Protein AF-A0A353B2I2-F1 (afdb_monomer_lite)

Structure (mmCIF, N/CA/C/O backbone):
data_AF-A0A353B2I2-F1
#
_entry.id   AF-A0A353B2I2-F1
#
loop_
_atom_site.group_PDB
_atom_site.id
_atom_site.type_symbol
_atom_site.label_atom_id
_atom_site.label_alt_id
_atom_site.label_comp_id
_atom_site.label_asym_id
_atom_site.label_entity_id
_atom_site.label_seq_id
_atom_site.pdbx_PDB_ins_code
_atom_site.Cartn_x
_atom_site.Cartn_y
_atom_site.Cartn_z
_atom_site.occupancy
_atom_site.B_iso_or_equiv
_atom_site.auth_seq_id
_atom_site.auth_comp_id
_atom_site.auth_asym_id
_atom_site.auth_atom_id
_atom_site.pdbx_PDB_model_num
ATOM 1 N N . MET A 1 1 ? -7.049 -12.517 -3.743 1.00 90.62 1 MET A N 1
ATOM 2 C CA . MET A 1 1 ? -5.910 -12.313 -2.827 1.00 90.62 1 MET A CA 1
ATOM 3 C C . MET A 1 1 ? -6.214 -11.081 -1.988 1.00 90.62 1 MET A C 1
ATOM 5 O O . MET A 1 1 ? -6.992 -10.245 -2.441 1.00 90.62 1 MET A O 1
ATOM 9 N N . ARG A 1 2 ? -5.682 -10.995 -0.768 1.00 95.81 2 ARG A N 1
ATOM 10 C CA . ARG A 1 2 ? -5.802 -9.786 0.055 1.00 95.81 2 ARG A CA 1
ATOM 11 C C . ARG A 1 2 ? -4.708 -8.807 -0.349 1.00 95.81 2 ARG A C 1
ATOM 13 O O . ARG A 1 2 ? -3.547 -9.192 -0.430 1.00 95.81 2 ARG A O 1
ATOM 20 N N . LEU A 1 3 ? -5.102 -7.578 -0.632 1.00 98.12 3 LEU A N 1
ATOM 21 C CA . LEU A 1 3 ? -4.202 -6.461 -0.868 1.00 98.12 3 LEU A CA 1
ATOM 22 C C . LEU A 1 3 ? -4.456 -5.399 0.190 1.00 98.12 3 LEU A C 1
ATOM 24 O O . LEU A 1 3 ? -5.558 -5.313 0.726 1.00 98.12 3 LEU A O 1
ATOM 28 N N . TYR A 1 4 ? -3.454 -4.584 0.475 1.00 98.31 4 TYR A N 1
ATOM 29 C CA . TYR A 1 4 ? -3.525 -3.586 1.527 1.00 98.31 4 TYR A CA 1
ATOM 30 C C . TYR A 1 4 ? -3.167 -2.202 1.002 1.00 98.31 4 TYR A C 1
ATOM 32 O O . TYR A 1 4 ? -2.293 -2.047 0.149 1.00 98.31 4 TYR A O 1
ATOM 40 N N . HIS A 1 5 ? -3.841 -1.193 1.544 1.00 97.56 5 HIS A N 1
ATOM 41 C CA . HIS A 1 5 ? -3.538 0.213 1.319 1.00 97.56 5 HIS A CA 1
ATOM 42 C C . HIS A 1 5 ? -3.266 0.890 2.660 1.00 97.56 5 HIS A C 1
ATOM 44 O O . HIS A 1 5 ? -4.102 0.837 3.564 1.00 97.56 5 HIS A O 1
ATOM 50 N N . GLY A 1 6 ? -2.091 1.501 2.786 1.00 95.38 6 GLY A N 1
ATOM 51 C CA . GLY A 1 6 ? -1.703 2.297 3.942 1.00 95.38 6 GLY A CA 1
ATOM 52 C C . GLY A 1 6 ? -1.956 3.771 3.698 1.00 95.38 6 GLY A C 1
ATOM 53 O O . GLY A 1 6 ? -1.517 4.297 2.679 1.00 95.38 6 GLY A O 1
ATOM 54 N N . THR A 1 7 ? -2.651 4.442 4.612 1.00 94.94 7 THR A N 1
ATOM 55 C CA . THR A 1 7 ? -2.910 5.882 4.503 1.00 94.94 7 THR A CA 1
ATOM 56 C C . THR A 1 7 ? -3.165 6.514 5.876 1.00 94.94 7 THR A C 1
ATOM 58 O O . THR A 1 7 ? -3.073 5.847 6.905 1.00 94.94 7 THR A O 1
ATOM 61 N N . SER A 1 8 ? -3.493 7.804 5.913 1.00 94.00 8 SER A N 1
ATOM 62 C CA . SER A 1 8 ? -3.949 8.487 7.127 1.00 94.00 8 SER A CA 1
ATOM 63 C C . SER A 1 8 ? -5.441 8.243 7.384 1.00 94.00 8 SER A C 1
ATOM 65 O O . SER A 1 8 ? -6.260 8.289 6.461 1.00 94.00 8 SER A O 1
ATOM 67 N N . SER A 1 9 ? -5.821 8.059 8.654 1.00 95.25 9 SER A N 1
ATOM 68 C CA . SER A 1 9 ? -7.216 7.872 9.082 1.00 95.25 9 SER A CA 1
ATOM 69 C C . SER A 1 9 ? -8.126 9.035 8.665 1.00 95.25 9 SER A C 1
ATOM 71 O O . SER A 1 9 ? -9.322 8.829 8.457 1.00 95.25 9 SER A O 1
ATOM 73 N N . LYS A 1 10 ? -7.569 10.235 8.436 1.00 93.69 10 LYS A N 1
ATOM 74 C CA . LYS A 1 10 ? -8.313 11.408 7.948 1.00 93.69 10 LYS A CA 1
ATOM 75 C C . LYS A 1 10 ? -9.034 11.149 6.618 1.00 93.69 10 LYS A C 1
ATOM 77 O O . LYS A 1 10 ? -10.070 11.754 6.357 1.00 93.69 10 LYS A O 1
ATOM 82 N N . HIS A 1 11 ? -8.509 10.243 5.788 1.00 94.88 11 HIS A N 1
ATOM 83 C CA . HIS A 1 11 ? -9.101 9.883 4.498 1.00 94.88 11 HIS A CA 1
ATOM 84 C C . HIS A 1 11 ? -10.171 8.791 4.612 1.00 94.88 11 HIS A C 1
ATOM 86 O O . HIS A 1 11 ? -10.947 8.594 3.677 1.00 94.88 11 HIS A O 1
ATOM 92 N N . LEU A 1 12 ? -10.257 8.099 5.753 1.00 96.38 12 LEU A N 1
ATOM 93 C CA . LEU A 1 12 ? -11.131 6.944 5.939 1.00 96.38 12 LEU A CA 1
ATOM 94 C C . LEU A 1 12 ? -12.616 7.243 5.651 1.00 96.38 12 LEU A C 1
ATOM 96 O O . LEU A 1 12 ? -13.231 6.441 4.949 1.00 96.38 12 LEU A O 1
ATOM 100 N N . PRO A 1 13 ? -13.212 8.378 6.083 1.00 97.12 13 PRO A N 1
ATOM 101 C CA . PRO A 1 13 ? -14.609 8.671 5.759 1.00 97.12 13 PRO A CA 1
ATOM 102 C C . PRO A 1 13 ? -14.883 8.780 4.253 1.00 97.12 13 PRO A C 1
ATOM 104 O O . PRO A 1 13 ? -15.923 8.322 3.787 1.00 97.12 13 PRO A O 1
ATOM 107 N N . ALA A 1 14 ? -13.959 9.372 3.489 1.00 96.75 14 ALA A N 1
ATOM 108 C CA . ALA A 1 14 ? -14.077 9.460 2.034 1.00 96.75 14 ALA A CA 1
ATOM 109 C C . ALA A 1 14 ? -13.868 8.087 1.386 1.00 96.75 14 ALA A C 1
ATOM 111 O O . ALA A 1 14 ? -14.662 7.687 0.543 1.00 96.75 14 ALA A O 1
ATOM 112 N N . ILE A 1 15 ? -12.875 7.328 1.854 1.00 97.94 15 ILE A N 1
ATOM 113 C CA . ILE A 1 15 ? -12.569 5.987 1.346 1.00 97.94 15 ILE A CA 1
ATOM 114 C C . ILE A 1 15 ? -13.747 5.025 1.517 1.00 97.94 15 ILE A C 1
ATOM 116 O O . ILE A 1 15 ? -14.070 4.275 0.602 1.00 97.94 15 ILE A O 1
ATOM 120 N N . LEU A 1 16 ? -14.422 5.053 2.666 1.00 98.12 16 LEU A N 1
ATOM 121 C CA . LEU A 1 16 ? -15.577 4.184 2.908 1.00 98.12 16 LEU A CA 1
ATOM 122 C C . LEU A 1 16 ? -16.800 4.567 2.063 1.00 98.12 16 LEU A C 1
ATOM 124 O O . LEU A 1 16 ? -17.643 3.714 1.796 1.00 98.12 16 LEU A O 1
ATOM 128 N N . ARG A 1 17 ? -16.912 5.838 1.663 1.00 98.12 17 ARG A N 1
ATOM 129 C CA . ARG A 1 17 ? -18.031 6.343 0.860 1.00 98.12 17 ARG A CA 1
ATOM 130 C C . ARG A 1 17 ? -17.797 6.146 -0.638 1.00 98.12 17 ARG A C 1
ATOM 132 O O . ARG A 1 17 ? -18.682 5.650 -1.327 1.00 98.12 17 ARG A O 1
ATOM 139 N N . ASP A 1 18 ? -16.621 6.537 -1.115 1.00 98.00 18 ASP A N 1
ATOM 140 C CA . ASP A 1 18 ? -16.318 6.694 -2.541 1.00 98.00 18 ASP A CA 1
ATOM 141 C C . ASP A 1 18 ? -15.320 5.644 -3.054 1.00 98.00 18 ASP A C 1
ATOM 143 O O . ASP A 1 18 ? -15.159 5.479 -4.262 1.00 98.00 18 ASP A O 1
ATOM 147 N N . GLY A 1 19 ? -14.669 4.910 -2.149 1.00 98.25 19 GLY A N 1
ATOM 148 C CA . GLY A 1 19 ? -13.573 4.006 -2.468 1.00 98.25 19 GLY A CA 1
ATOM 149 C C . GLY A 1 19 ? -12.214 4.705 -2.406 1.00 98.25 19 GLY A C 1
ATOM 150 O O . GLY A 1 19 ? -12.097 5.868 -2.016 1.00 98.25 19 GLY A O 1
ATOM 151 N N . ILE A 1 20 ? -11.155 3.993 -2.785 1.00 97.81 20 ILE A N 1
ATOM 152 C CA . ILE A 1 20 ? -9.814 4.571 -2.905 1.00 97.81 20 ILE A CA 1
ATOM 153 C C . ILE A 1 20 ? -9.662 5.096 -4.330 1.00 97.81 20 ILE A C 1
ATOM 155 O O . ILE A 1 20 ? -9.638 4.325 -5.293 1.00 97.81 20 ILE A O 1
ATOM 159 N N . LEU A 1 21 ? -9.574 6.416 -4.454 1.00 96.88 21 LEU A N 1
ATOM 160 C CA . LEU A 1 21 ? -9.461 7.114 -5.729 1.00 96.88 21 LEU A CA 1
ATOM 161 C C . LEU A 1 21 ? -8.012 7.555 -5.985 1.00 96.88 21 LEU A C 1
ATOM 163 O O . LEU A 1 21 ? -7.283 7.854 -5.036 1.00 96.88 21 LEU A O 1
ATOM 167 N N . PRO A 1 22 ? -7.580 7.621 -7.256 1.00 94.88 22 PRO A N 1
ATOM 168 C CA . PRO A 1 22 ? -6.258 8.120 -7.600 1.00 94.88 22 PRO A CA 1
ATOM 169 C C . PRO A 1 22 ? -6.166 9.629 -7.331 1.00 94.88 22 PRO A C 1
ATOM 171 O O . PRO A 1 22 ? -7.166 10.348 -7.391 1.00 94.88 22 PRO A O 1
ATOM 174 N N . ARG A 1 23 ? -4.951 10.132 -7.097 1.00 91.12 23 ARG A N 1
ATOM 175 C CA . ARG A 1 23 ? -4.704 11.543 -6.735 1.00 91.12 23 ARG A CA 1
ATOM 176 C C . ARG A 1 23 ? -5.276 12.540 -7.741 1.00 91.12 23 ARG A C 1
ATOM 178 O O . ARG A 1 23 ? -5.821 13.567 -7.355 1.00 91.12 23 ARG A O 1
ATOM 185 N N . VAL A 1 24 ? -5.219 12.217 -9.033 1.00 92.81 24 VAL A N 1
ATOM 186 C CA . VAL A 1 24 ? -5.787 13.065 -10.095 1.00 92.81 24 VAL A CA 1
ATOM 187 C C . VAL A 1 24 ? -7.301 13.269 -9.950 1.00 92.81 24 VAL A C 1
ATOM 189 O O . VAL A 1 24 ? -7.822 14.285 -10.397 1.00 92.81 24 VAL A O 1
ATOM 192 N N . ALA A 1 25 ? -8.009 12.326 -9.320 1.00 92.56 25 ALA A N 1
ATOM 193 C CA . ALA A 1 25 ? -9.448 12.412 -9.085 1.00 92.56 25 ALA A CA 1
ATOM 194 C C . ALA A 1 25 ? -9.794 13.139 -7.776 1.00 92.56 25 ALA A C 1
ATOM 196 O O . ALA A 1 25 ? -10.874 13.715 -7.674 1.00 92.56 25 ALA A O 1
ATOM 197 N N . THR A 1 26 ? -8.899 13.123 -6.784 1.00 89.00 26 THR A N 1
ATOM 198 C CA . THR A 1 26 ? -9.116 13.781 -5.485 1.00 89.00 26 THR A CA 1
ATOM 199 C C . THR A 1 26 ? -8.574 15.209 -5.435 1.00 89.00 26 THR A C 1
ATOM 201 O O . THR A 1 26 ? -9.036 16.002 -4.621 1.00 89.00 26 THR A O 1
ATOM 204 N N . GLY A 1 27 ? -7.613 15.548 -6.300 1.00 87.25 27 GLY A N 1
ATOM 205 C CA . GLY A 1 27 ? -6.896 16.825 -6.265 1.00 87.25 27 GLY A CA 1
ATOM 206 C C . GLY A 1 27 ? -5.801 16.893 -5.195 1.00 87.25 27 GLY A C 1
ATOM 207 O O . GLY A 1 27 ? -5.244 17.963 -4.974 1.00 87.25 27 GLY A O 1
ATOM 208 N N . GLU A 1 28 ? -5.490 15.771 -4.539 1.00 85.44 28 GLU A N 1
ATOM 209 C CA . GLU A 1 28 ? -4.454 15.691 -3.505 1.00 85.44 28 GLU A CA 1
ATOM 210 C C . GLU A 1 28 ? -3.044 15.673 -4.114 1.00 85.44 28 GLU A C 1
ATOM 212 O O . GLU A 1 28 ? -2.775 15.025 -5.135 1.00 85.44 28 GLU A O 1
ATOM 217 N N . GLU A 1 29 ? -2.108 16.346 -3.448 1.00 84.19 29 GLU A N 1
ATOM 218 C CA . GLU A 1 29 ? -0.694 16.288 -3.811 1.00 84.19 29 GLU A CA 1
ATOM 219 C C . GLU A 1 29 ? -0.055 14.960 -3.372 1.00 84.19 29 GLU A C 1
ATOM 221 O O . GLU A 1 29 ? -0.592 14.198 -2.570 1.00 84.19 29 GLU A O 1
ATOM 226 N N . GLY A 1 30 ? 1.081 14.618 -3.980 1.00 80.94 30 GLY A N 1
ATOM 227 C CA . GLY A 1 30 ? 1.837 13.427 -3.598 1.00 80.94 30 GLY A CA 1
ATOM 228 C C . GLY A 1 30 ? 2.744 13.738 -2.415 1.00 80.94 30 GLY A C 1
ATOM 229 O O . GLY A 1 30 ? 3.384 14.783 -2.401 1.00 80.94 30 GLY A O 1
ATOM 230 N N . ASN A 1 31 ? 2.864 12.807 -1.469 1.00 80.12 31 ASN A N 1
ATOM 231 C CA . ASN A 1 31 ? 3.757 12.977 -0.313 1.00 80.12 31 ASN A CA 1
ATOM 232 C C . ASN A 1 31 ? 5.238 12.752 -0.670 1.00 80.12 31 ASN A C 1
ATOM 234 O O . ASN A 1 31 ? 6.136 13.083 0.098 1.00 80.12 31 ASN A O 1
ATOM 238 N N . TRP A 1 32 ? 5.494 12.207 -1.859 1.00 78.81 32 TRP A N 1
ATOM 239 C CA . TRP A 1 32 ? 6.824 11.933 -2.385 1.00 78.81 32 TRP A CA 1
ATOM 240 C C . TRP A 1 32 ? 7.388 13.148 -3.124 1.00 78.81 32 TRP A C 1
ATOM 242 O O . TRP A 1 32 ? 6.672 13.842 -3.848 1.00 78.81 32 TRP A O 1
ATOM 252 N N . GLN A 1 33 ? 8.688 13.392 -2.972 1.00 72.94 33 GLN A N 1
ATOM 253 C CA . GLN A 1 33 ? 9.396 14.489 -3.633 1.00 72.94 33 GLN A CA 1
ATOM 254 C C . GLN A 1 33 ? 10.202 13.975 -4.838 1.00 72.94 33 GLN A C 1
ATOM 256 O O . GLN A 1 33 ? 10.707 12.852 -4.836 1.00 72.94 33 GLN A O 1
ATOM 261 N N . GLY A 1 34 ? 10.365 14.816 -5.862 1.00 71.31 34 GLY A N 1
ATOM 262 C CA . GLY A 1 34 ? 11.207 14.523 -7.029 1.00 71.31 34 GLY A CA 1
ATOM 263 C C . GLY A 1 34 ? 10.652 13.442 -7.968 1.00 71.31 34 GLY A C 1
ATOM 264 O O . GLY A 1 34 ? 9.441 13.283 -8.107 1.00 71.31 34 GLY A O 1
ATOM 265 N N . GLY A 1 35 ? 11.548 12.710 -8.641 1.00 65.12 35 GLY A N 1
ATOM 266 C CA . GLY A 1 35 ? 11.206 11.688 -9.647 1.00 65.12 35 GLY A CA 1
ATOM 267 C C . GLY A 1 35 ? 10.548 10.414 -9.100 1.00 65.12 35 GLY A C 1
ATOM 268 O O . GLY A 1 35 ? 10.140 9.563 -9.880 1.00 65.12 35 GLY A O 1
ATOM 269 N N . TRP A 1 36 ? 10.411 10.298 -7.778 1.00 71.94 36 TRP A N 1
ATOM 270 C CA . TRP A 1 36 ? 9.843 9.137 -7.083 1.00 71.94 36 TRP A CA 1
ATOM 271 C C . TRP A 1 36 ? 8.336 9.257 -6.830 1.00 71.94 36 TRP A C 1
ATOM 273 O O . TRP A 1 36 ? 7.754 8.478 -6.078 1.00 71.94 36 TRP A O 1
ATOM 283 N N . GLN A 1 37 ? 7.681 10.260 -7.419 1.00 78.19 37 GLN A N 1
ATOM 284 C CA . GLN A 1 37 ? 6.239 10.403 -7.295 1.00 78.19 37 GLN A CA 1
ATOM 285 C C . GLN A 1 37 ? 5.511 9.279 -8.029 1.00 78.19 37 GLN A C 1
AT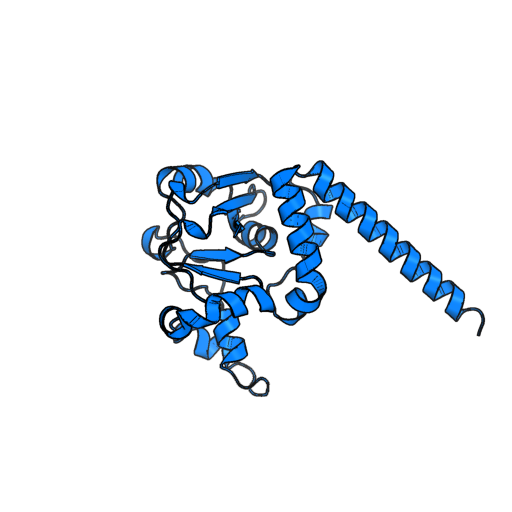OM 287 O O . GLN A 1 37 ? 5.523 9.208 -9.256 1.00 78.19 37 GLN A O 1
ATOM 292 N N . SER A 1 38 ? 4.781 8.472 -7.260 1.00 79.12 38 SER A N 1
ATOM 293 C CA . SER A 1 38 ? 3.832 7.488 -7.774 1.00 79.12 38 SER A CA 1
ATOM 294 C C . SER A 1 38 ? 2.876 8.125 -8.785 1.00 79.12 38 SER A C 1
ATOM 296 O O . SER A 1 38 ? 2.392 9.242 -8.566 1.00 79.12 38 SER A O 1
ATOM 298 N N . LYS A 1 39 ? 2.545 7.426 -9.874 1.00 89.12 39 LYS A N 1
ATOM 299 C CA . LYS A 1 39 ? 1.672 7.970 -10.929 1.00 89.12 39 LYS A CA 1
ATOM 300 C C . LYS A 1 39 ? 0.337 8.507 -10.387 1.00 89.12 39 LYS A C 1
ATOM 302 O O . LYS A 1 39 ? -0.381 7.785 -9.698 1.00 89.12 39 LYS A O 1
ATOM 307 N N . PRO A 1 40 ? -0.057 9.751 -10.731 1.00 90.31 40 PRO A N 1
ATOM 308 C CA . PRO A 1 40 ? -1.221 10.405 -10.129 1.00 90.31 40 PRO A CA 1
ATOM 309 C C . PRO A 1 40 ? -2.561 9.771 -10.524 1.00 90.31 40 PRO A C 1
ATOM 311 O O . PRO A 1 40 ? -3.552 9.996 -9.838 1.00 90.31 40 PRO A O 1
ATOM 314 N N . GLY A 1 41 ? -2.602 9.001 -11.616 1.00 93.50 41 GLY A N 1
ATOM 315 C CA . GLY A 1 41 ? -3.790 8.292 -12.104 1.00 93.50 41 GLY A CA 1
ATOM 316 C C . GLY A 1 41 ? -3.960 6.869 -11.567 1.00 93.50 41 GLY A C 1
ATOM 317 O O . GLY A 1 41 ? -4.836 6.159 -12.052 1.00 93.50 41 GLY A O 1
ATOM 318 N N . LEU A 1 42 ? -3.122 6.436 -10.622 1.00 95.19 42 LEU A N 1
ATOM 319 C CA . LEU A 1 42 ? -3.120 5.073 -10.098 1.00 95.19 42 LEU A CA 1
ATOM 320 C C . LEU A 1 42 ? -3.236 5.060 -8.570 1.00 95.19 42 LEU A C 1
ATOM 322 O O . LEU A 1 42 ? -2.821 5.992 -7.881 1.00 95.19 42 LEU A O 1
ATOM 326 N N . VAL A 1 43 ? -3.800 3.972 -8.056 1.00 96.31 43 VAL A N 1
ATOM 327 C CA . VAL A 1 43 ? -3.852 3.608 -6.642 1.00 96.31 43 VAL A CA 1
ATOM 328 C C . VAL A 1 43 ? -2.906 2.440 -6.420 1.00 96.31 43 VAL A C 1
ATOM 330 O O . VAL A 1 43 ? -3.017 1.411 -7.088 1.00 96.31 43 VAL A O 1
ATOM 333 N N . PHE A 1 44 ? -1.997 2.602 -5.466 1.00 95.94 44 PHE A N 1
ATOM 334 C CA . PHE A 1 44 ? -0.983 1.612 -5.129 1.00 95.94 44 PHE A CA 1
ATOM 335 C C . PHE A 1 44 ? -1.452 0.751 -3.959 1.00 95.94 44 PHE A C 1
ATOM 337 O O . PHE A 1 44 ? -1.998 1.251 -2.968 1.00 95.94 44 PHE A O 1
ATOM 344 N N . LEU A 1 45 ? -1.256 -0.554 -4.112 1.00 97.88 45 LEU A N 1
ATOM 345 C CA . LEU A 1 45 ? -1.646 -1.593 -3.174 1.00 97.88 45 LEU A CA 1
ATOM 346 C C . LEU A 1 45 ? -0.461 -2.525 -2.937 1.00 97.88 45 LEU A C 1
ATOM 348 O O . LEU A 1 45 ? 0.391 -2.712 -3.802 1.00 97.88 45 LEU A O 1
ATOM 352 N N . THR A 1 46 ? -0.413 -3.144 -1.767 1.00 97.56 46 THR A N 1
ATOM 353 C CA . THR A 1 46 ? 0.721 -3.977 -1.367 1.00 97.56 46 THR A CA 1
ATOM 354 C C . THR A 1 46 ? 0.288 -5.147 -0.505 1.00 97.56 46 THR A C 1
ATOM 356 O O . THR A 1 46 ? -0.756 -5.102 0.138 1.00 97.56 46 THR A O 1
ATOM 359 N N . THR A 1 47 ? 1.088 -6.205 -0.483 1.00 96.56 47 THR A N 1
ATOM 360 C CA . THR A 1 47 ? 0.949 -7.320 0.458 1.00 96.56 47 THR A CA 1
ATOM 361 C C . THR A 1 47 ? 1.747 -7.108 1.747 1.00 96.56 47 THR A C 1
ATOM 363 O O . THR A 1 47 ? 1.408 -7.710 2.761 1.00 96.56 47 THR A O 1
ATOM 366 N N . VAL A 1 48 ? 2.771 -6.244 1.736 1.00 93.88 48 VAL A N 1
ATOM 367 C CA . VAL A 1 48 ? 3.814 -6.207 2.782 1.00 93.88 48 VAL A CA 1
ATOM 368 C C . VAL A 1 48 ? 4.160 -4.811 3.308 1.00 93.88 48 VAL A C 1
ATOM 370 O O . VAL A 1 48 ? 4.565 -4.689 4.460 1.00 93.88 48 VAL A O 1
ATOM 373 N N . TYR A 1 49 ? 3.941 -3.744 2.532 1.00 94.00 49 TYR A N 1
ATOM 374 C CA . TYR A 1 49 ? 4.338 -2.375 2.896 1.00 94.00 49 TYR A CA 1
ATOM 375 C C . TYR A 1 49 ? 3.205 -1.422 3.337 1.00 94.00 49 TYR A C 1
ATOM 377 O O . TYR A 1 49 ? 3.405 -0.206 3.283 1.00 94.00 49 TYR A O 1
ATOM 385 N N . PRO A 1 50 ? 2.004 -1.862 3.776 1.00 94.38 50 PRO A N 1
ATOM 386 C CA . PRO A 1 50 ? 0.942 -0.902 4.075 1.00 94.38 50 PRO A CA 1
ATOM 387 C C . PRO A 1 50 ? 1.257 -0.059 5.317 1.00 94.38 50 PRO A C 1
ATOM 389 O O . PRO A 1 50 ? 0.791 1.068 5.412 1.00 94.38 50 PRO A O 1
ATOM 392 N N . VAL A 1 51 ? 2.070 -0.556 6.255 1.00 91.56 51 VAL A N 1
ATOM 393 C CA . VAL A 1 51 ? 2.517 0.252 7.402 1.00 91.56 51 VAL A CA 1
ATOM 394 C C . VAL A 1 51 ? 3.403 1.390 6.906 1.00 91.56 51 VAL A C 1
ATOM 396 O O . VAL A 1 51 ? 3.098 2.541 7.190 1.00 91.56 51 VAL A O 1
ATOM 399 N N . TYR A 1 52 ? 4.428 1.080 6.103 1.00 90.81 52 TYR A N 1
ATOM 400 C CA . TYR A 1 52 ? 5.311 2.076 5.494 1.00 90.81 52 TYR A CA 1
ATOM 401 C C . TYR A 1 52 ? 4.525 3.146 4.726 1.00 90.81 52 TYR A C 1
ATOM 403 O O . TYR A 1 52 ? 4.714 4.332 4.956 1.00 90.81 52 TYR A O 1
ATOM 411 N N . TYR A 1 53 ? 3.572 2.770 3.872 1.00 91.56 53 TYR A N 1
ATOM 412 C CA . TYR A 1 53 ? 2.774 3.776 3.160 1.00 91.56 53 TYR A CA 1
ATOM 413 C C . TYR A 1 53 ? 1.893 4.620 4.079 1.00 91.56 53 TYR A C 1
ATOM 415 O O . TYR A 1 53 ? 1.736 5.816 3.839 1.00 91.56 53 TYR A O 1
ATOM 423 N N . ALA A 1 54 ? 1.356 4.034 5.150 1.00 91.75 54 ALA A N 1
ATOM 424 C CA . ALA A 1 54 ? 0.609 4.799 6.133 1.00 91.75 54 ALA A CA 1
ATOM 425 C C . ALA A 1 54 ? 1.505 5.814 6.863 1.00 91.75 54 ALA A C 1
ATOM 427 O O . ALA A 1 54 ? 1.061 6.942 7.071 1.00 91.75 54 ALA A O 1
ATOM 428 N N . THR A 1 55 ? 2.766 5.467 7.165 1.00 87.75 55 THR A N 1
ATOM 429 C CA . THR A 1 55 ? 3.721 6.389 7.814 1.00 87.75 55 THR A CA 1
ATOM 430 C C . THR A 1 55 ? 4.002 7.610 6.941 1.00 87.75 55 THR A C 1
ATOM 432 O O . THR A 1 55 ? 4.055 8.731 7.428 1.00 87.75 55 THR A O 1
ATOM 435 N N . GLN A 1 56 ? 4.098 7.400 5.630 1.00 87.56 56 GLN A N 1
ATOM 436 C CA . GLN A 1 56 ? 4.373 8.448 4.645 1.00 87.56 56 GLN A CA 1
ATOM 437 C C . GLN A 1 56 ? 3.128 9.278 4.308 1.00 87.56 56 GLN A C 1
ATOM 439 O O . GLN A 1 56 ? 3.215 10.318 3.657 1.00 87.56 56 GLN A O 1
ATOM 444 N N . ALA A 1 57 ? 1.945 8.809 4.713 1.00 89.19 57 ALA A N 1
ATOM 445 C CA . ALA A 1 57 ? 0.674 9.496 4.518 1.00 89.19 57 ALA A CA 1
ATOM 446 C C . ALA A 1 57 ? 0.257 10.373 5.705 1.00 89.19 57 ALA A C 1
ATOM 448 O O . ALA A 1 57 ? -0.635 11.216 5.556 1.00 89.19 57 ALA A O 1
ATOM 449 N N . VAL A 1 58 ? 0.865 10.178 6.875 1.00 87.94 58 VAL A N 1
ATOM 450 C CA . VAL A 1 58 ? 0.584 10.969 8.074 1.00 87.94 58 VAL A CA 1
ATOM 451 C C . VAL A 1 58 ? 1.589 12.109 8.220 1.00 87.94 58 VAL A C 1
ATOM 453 O O . VAL A 1 58 ? 2.782 11.950 7.997 1.00 87.94 58 VAL A O 1
ATOM 456 N N . SER A 1 59 ? 1.095 13.283 8.608 1.00 78.00 59 SER A N 1
ATOM 457 C CA . SER A 1 59 ? 1.925 14.335 9.202 1.00 78.00 59 SER A CA 1
ATOM 458 C C . SER A 1 59 ? 2.168 14.028 10.683 1.00 78.00 59 SER A C 1
ATOM 460 O O . SER A 1 59 ? 1.453 13.200 11.249 1.00 78.00 59 SER A O 1
ATOM 462 N N . ASP A 1 60 ? 3.105 14.729 11.326 1.00 72.06 60 ASP A N 1
ATOM 463 C CA . ASP A 1 60 ? 3.412 14.572 12.756 1.00 72.06 60 ASP A CA 1
ATOM 464 C C . ASP A 1 60 ? 2.145 14.454 13.626 1.00 72.06 60 ASP A C 1
ATOM 466 O O . ASP A 1 60 ? 1.288 15.343 13.633 1.00 72.06 60 ASP A O 1
ATOM 470 N N . GLY A 1 61 ? 2.019 13.333 14.346 1.00 72.56 61 GLY A N 1
ATOM 471 C CA . GLY A 1 61 ? 0.896 13.042 15.247 1.00 72.56 61 GLY A CA 1
ATOM 472 C C . GLY A 1 61 ? -0.404 12.581 14.573 1.00 72.56 61 GLY A C 1
ATOM 473 O O . GLY A 1 61 ? -1.424 12.458 15.251 1.00 72.56 61 GLY A O 1
ATOM 474 N N . GLY A 1 62 ? -0.402 12.340 13.260 1.00 84.19 62 GLY A N 1
ATOM 475 C CA . GLY A 1 62 ? -1.553 11.803 12.537 1.00 84.19 62 GLY A CA 1
ATOM 476 C C . GLY A 1 62 ? -1.768 10.306 12.776 1.00 84.19 62 GLY A C 1
ATOM 477 O O . GLY A 1 62 ? -0.823 9.525 12.839 1.00 84.19 62 GLY A O 1
ATOM 478 N N . GLU A 1 63 ? -3.030 9.886 12.845 1.00 91.31 63 GLU A N 1
ATOM 479 C CA . GLU A 1 63 ? -3.379 8.468 12.931 1.00 91.31 63 GLU A CA 1
ATOM 480 C C . GLU A 1 63 ? -3.250 7.782 11.566 1.00 91.31 63 GLU A C 1
ATOM 482 O O . GLU A 1 63 ? -3.717 8.278 10.533 1.00 91.31 63 GLU A O 1
ATOM 487 N N . MET A 1 64 ? -2.649 6.600 11.578 1.00 92.50 64 MET A N 1
ATOM 488 C CA . MET A 1 64 ? -2.487 5.744 10.411 1.00 92.50 64 MET A CA 1
ATOM 489 C C . MET A 1 64 ? -3.612 4.717 10.313 1.00 92.50 64 MET A C 1
ATOM 491 O O . MET A 1 64 ? -4.119 4.226 11.322 1.00 92.50 64 MET A O 1
ATOM 495 N N . VAL A 1 65 ? -3.939 4.301 9.094 1.00 94.94 65 VAL A N 1
ATOM 496 C CA . VAL A 1 65 ? -4.903 3.233 8.831 1.00 94.94 65 VAL A CA 1
ATOM 497 C C . VAL A 1 65 ? -4.396 2.291 7.741 1.00 94.94 65 VAL A C 1
ATOM 499 O O . VAL A 1 65 ? -3.841 2.727 6.733 1.00 94.94 65 VAL A O 1
ATOM 502 N N . ILE A 1 66 ? -4.627 0.991 7.936 1.00 96.69 66 ILE A N 1
ATOM 503 C CA . ILE A 1 66 ? -4.502 -0.034 6.894 1.00 96.69 66 ILE A CA 1
ATOM 504 C C . ILE A 1 66 ? -5.900 -0.430 6.443 1.00 96.69 66 ILE A C 1
ATOM 506 O O . ILE A 1 66 ? -6.761 -0.752 7.264 1.00 96.69 66 ILE A O 1
ATOM 510 N N . ILE A 1 67 ? -6.112 -0.449 5.133 1.00 98.38 67 ILE A N 1
ATOM 511 C CA . ILE A 1 67 ? -7.343 -0.905 4.490 1.00 98.38 67 ILE A CA 1
ATOM 512 C C . ILE A 1 67 ? -7.052 -2.221 3.776 1.00 98.38 67 ILE A C 1
ATOM 514 O O . ILE A 1 67 ? -6.114 -2.295 2.989 1.00 98.38 67 ILE A O 1
ATOM 518 N N . GLU A 1 68 ? -7.854 -3.251 4.039 1.00 98.56 68 GLU A N 1
ATOM 519 C CA . GLU A 1 68 ? -7.812 -4.529 3.324 1.00 98.56 68 GLU A CA 1
ATOM 520 C C . GLU A 1 68 ? -8.775 -4.505 2.137 1.00 98.56 68 GLU A C 1
ATOM 522 O O . GLU A 1 68 ? -9.949 -4.151 2.273 1.00 98.56 68 GLU A O 1
ATOM 527 N N . VAL A 1 69 ? -8.272 -4.931 0.985 1.00 98.62 69 VAL A N 1
ATOM 528 C CA . VAL A 1 69 ? -8.938 -4.918 -0.314 1.00 98.62 69 VAL A CA 1
ATOM 529 C C . VAL A 1 69 ? -9.002 -6.339 -0.872 1.00 98.62 69 VAL A C 1
ATOM 531 O O . VAL A 1 69 ? -8.000 -7.060 -0.908 1.00 98.62 69 VAL A O 1
ATOM 534 N N . ASP A 1 70 ? -10.179 -6.748 -1.346 1.00 98.12 70 ASP A N 1
ATOM 535 C CA . ASP A 1 70 ? -10.357 -7.999 -2.081 1.00 98.12 70 ASP A CA 1
ATOM 536 C C . ASP A 1 70 ? -9.955 -7.808 -3.545 1.00 98.12 70 ASP A C 1
ATOM 538 O O . ASP A 1 70 ? -10.699 -7.239 -4.345 1.00 98.12 70 ASP A O 1
ATOM 542 N N . SER A 1 71 ? -8.795 -8.350 -3.923 1.00 96.50 71 SER A N 1
ATOM 543 C CA . SER A 1 71 ? -8.254 -8.196 -5.277 1.00 96.50 71 SER A CA 1
ATOM 544 C C . SER A 1 71 ? -9.167 -8.750 -6.378 1.00 96.50 71 SER A C 1
ATOM 546 O O . SER A 1 71 ? -9.010 -8.388 -7.538 1.00 96.50 71 SER A O 1
ATOM 548 N N . ARG A 1 72 ? -10.105 -9.650 -6.047 1.00 96.81 72 ARG A N 1
ATOM 549 C CA . ARG A 1 72 ? -11.039 -10.250 -7.018 1.00 96.81 72 ARG A CA 1
ATOM 550 C C . ARG A 1 72 ? -12.136 -9.282 -7.458 1.00 96.81 72 ARG A C 1
ATOM 552 O O . ARG A 1 72 ? -12.816 -9.563 -8.437 1.00 96.81 72 ARG A O 1
ATOM 559 N N . LYS A 1 73 ? -12.323 -8.191 -6.714 1.00 97.62 73 LYS A N 1
ATOM 560 C CA . LYS A 1 73 ? -13.304 -7.137 -6.991 1.00 97.62 73 LYS A CA 1
ATOM 561 C C . LYS A 1 73 ? -12.688 -5.922 -7.690 1.00 97.62 73 LYS A C 1
ATOM 563 O O . LYS A 1 73 ? -13.376 -4.937 -7.911 1.00 97.62 73 LYS A O 1
ATOM 568 N N . LEU A 1 74 ? -11.398 -5.980 -8.021 1.00 97.00 74 LEU A N 1
ATOM 569 C CA . LEU A 1 74 ? -10.723 -4.936 -8.785 1.00 97.00 74 LEU A CA 1
ATOM 570 C C . LEU A 1 74 ? -10.933 -5.168 -10.284 1.00 97.00 74 LEU A C 1
ATOM 572 O O . LEU A 1 74 ? -10.740 -6.284 -10.765 1.00 97.00 74 LEU A O 1
ATOM 576 N N . ASP A 1 75 ? -11.252 -4.106 -11.027 1.00 94.12 75 ASP A N 1
ATOM 577 C CA . ASP A 1 75 ? -11.432 -4.165 -12.486 1.00 94.12 75 ASP A CA 1
ATOM 578 C C . ASP A 1 75 ? -10.164 -4.657 -13.201 1.00 94.12 75 ASP A C 1
ATOM 580 O O . ASP A 1 75 ? -10.194 -5.507 -14.099 1.00 94.12 75 ASP A O 1
ATOM 584 N N . ALA A 1 76 ? -9.020 -4.105 -12.797 1.00 95.31 76 ALA A N 1
ATOM 585 C CA . ALA A 1 76 ? -7.714 -4.477 -13.304 1.00 95.31 76 ALA A CA 1
ATOM 586 C C . ALA A 1 76 ? -6.621 -4.201 -12.269 1.00 95.31 76 ALA A C 1
ATOM 588 O O . ALA A 1 76 ? -6.651 -3.199 -11.556 1.00 95.31 76 ALA A O 1
ATOM 589 N N . VAL A 1 77 ? -5.633 -5.091 -12.250 1.00 97.50 77 VAL A N 1
ATOM 590 C CA . VAL A 1 77 ? -4.400 -4.967 -11.473 1.00 97.50 77 VAL A CA 1
ATOM 591 C C . VAL A 1 77 ? -3.238 -4.919 -12.457 1.00 97.50 77 VAL A C 1
ATOM 593 O O . VAL A 1 77 ? -3.241 -5.638 -13.462 1.00 97.50 77 VAL A O 1
ATOM 596 N N . TYR A 1 78 ? -2.276 -4.051 -12.178 1.00 97.69 78 TYR A N 1
ATOM 597 C CA . TYR A 1 78 ? -1.089 -3.802 -12.982 1.00 97.69 78 TYR A CA 1
ATOM 598 C C . TYR A 1 78 ? 0.159 -3.928 -12.101 1.00 97.69 78 TYR A C 1
ATOM 600 O O . TYR A 1 78 ? 0.066 -3.728 -10.886 1.00 97.69 78 TYR A O 1
ATOM 608 N N . PRO A 1 79 ? 1.325 -4.248 -12.684 1.00 96.75 79 PRO A N 1
ATOM 609 C CA . PRO A 1 79 ? 2.582 -4.181 -11.948 1.00 96.75 79 PRO A CA 1
ATOM 610 C C . PRO A 1 79 ? 2.843 -2.768 -11.417 1.00 96.75 79 PRO A C 1
ATOM 612 O O . PRO A 1 79 ? 2.364 -1.778 -11.970 1.00 96.75 79 PRO A O 1
ATOM 615 N N . ASP A 1 80 ? 3.612 -2.689 -10.344 1.00 93.69 80 ASP A N 1
ATOM 616 C CA . ASP A 1 80 ? 4.110 -1.436 -9.791 1.00 93.69 80 ASP A CA 1
ATOM 617 C C . ASP A 1 80 ? 5.100 -0.764 -10.762 1.00 93.69 80 ASP A C 1
ATOM 619 O O . ASP A 1 80 ? 5.847 -1.439 -11.479 1.00 93.69 80 ASP A O 1
ATOM 623 N N . ASP A 1 81 ? 5.079 0.567 -10.845 1.00 89.50 81 ASP A N 1
ATOM 624 C CA . ASP A 1 81 ? 5.955 1.303 -11.757 1.00 89.50 81 ASP A CA 1
ATOM 625 C C . ASP A 1 81 ? 7.426 1.258 -11.320 1.00 89.50 81 ASP A C 1
ATOM 627 O O . ASP A 1 81 ? 8.297 1.203 -12.190 1.00 89.50 81 ASP A O 1
ATOM 631 N N . GLU A 1 82 ? 7.717 1.171 -10.021 1.00 86.25 82 GLU A N 1
ATOM 632 C CA . GLU A 1 82 ? 9.063 0.949 -9.492 1.00 86.25 82 GLU A CA 1
ATOM 633 C C . GLU A 1 82 ? 9.570 -0.461 -9.811 1.00 86.25 82 GLU A C 1
ATOM 635 O O . GLU A 1 82 ? 10.715 -0.620 -10.251 1.00 86.25 82 GLU A O 1
ATOM 640 N N . TYR A 1 83 ? 8.711 -1.481 -9.689 1.00 90.88 83 TYR A N 1
ATOM 641 C CA . TYR A 1 83 ? 9.042 -2.835 -10.146 1.00 90.88 83 TYR A CA 1
ATOM 642 C C . TYR A 1 83 ? 9.418 -2.827 -11.633 1.00 90.88 83 TYR A C 1
ATOM 644 O O . TYR A 1 83 ? 10.497 -3.295 -12.008 1.00 90.88 83 TYR A O 1
ATOM 652 N N . LEU A 1 84 ? 8.571 -2.231 -12.481 1.00 90.62 84 LEU A N 1
ATOM 653 C CA . LEU A 1 84 ? 8.830 -2.116 -13.917 1.00 90.62 84 LEU A CA 1
ATOM 654 C C . LEU A 1 84 ? 10.122 -1.357 -14.212 1.00 90.62 84 LEU A C 1
ATOM 656 O O . LEU A 1 84 ? 10.909 -1.791 -15.053 1.00 90.62 84 LEU A O 1
ATOM 660 N N . ALA A 1 85 ? 10.356 -0.239 -13.530 1.00 87.50 85 ALA A N 1
ATOM 661 C CA . ALA A 1 85 ? 11.555 0.555 -13.728 1.00 87.50 85 ALA A CA 1
ATOM 662 C C . ALA A 1 85 ? 12.818 -0.240 -13.387 1.00 87.50 85 ALA A C 1
ATOM 664 O O . ALA A 1 85 ? 13.810 -0.104 -14.096 1.00 87.50 85 ALA A O 1
ATOM 665 N N . ARG A 1 86 ? 12.781 -1.116 -12.379 1.00 83.38 86 ARG A N 1
ATOM 666 C CA . ARG A 1 86 ? 13.914 -1.977 -12.015 1.00 83.38 86 ARG A CA 1
ATOM 667 C C . ARG A 1 86 ? 14.125 -3.126 -13.002 1.00 83.38 86 ARG A C 1
ATOM 669 O O . ARG A 1 86 ? 15.258 -3.354 -13.409 1.00 83.38 86 ARG A O 1
ATOM 676 N N . VAL A 1 87 ? 13.070 -3.824 -13.430 1.00 86.12 87 VAL A N 1
ATOM 677 C CA . VAL A 1 87 ? 13.219 -4.999 -14.319 1.00 86.12 87 VAL A CA 1
ATOM 678 C C . VAL A 1 87 ? 13.428 -4.640 -15.793 1.00 86.12 87 VAL A C 1
ATOM 680 O O . VAL A 1 87 ? 13.996 -5.427 -16.545 1.00 86.12 87 VAL A O 1
ATOM 683 N N . LEU A 1 88 ? 12.989 -3.453 -16.228 1.00 84.19 88 LEU A N 1
ATOM 684 C CA . LEU A 1 88 ? 13.164 -2.960 -17.604 1.00 84.19 88 LEU A CA 1
ATOM 685 C C . LEU A 1 88 ? 14.429 -2.110 -17.783 1.00 84.19 88 LEU A C 1
ATOM 687 O O . LEU A 1 88 ? 14.635 -1.499 -18.842 1.00 84.19 88 LEU A O 1
ATOM 691 N N . THR A 1 89 ? 15.261 -2.013 -16.751 1.00 80.19 89 THR A N 1
ATOM 692 C CA . THR A 1 89 ? 16.472 -1.197 -16.756 1.00 80.19 89 THR A CA 1
ATOM 693 C C . THR A 1 89 ? 17.690 -2.061 -16.516 1.00 80.19 89 THR A C 1
ATOM 695 O O . THR A 1 89 ? 17.654 -2.995 -15.725 1.00 80.19 89 THR A O 1
ATOM 698 N N . ASP A 1 90 ? 18.7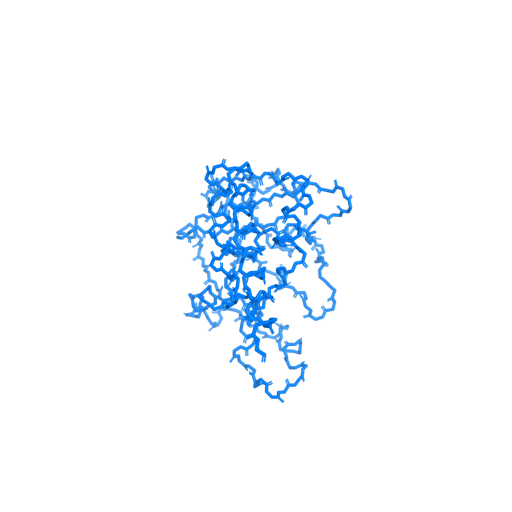70 -1.757 -17.234 1.00 72.75 90 ASP A N 1
ATOM 699 C CA . ASP A 1 90 ? 20.047 -2.416 -17.003 1.00 72.75 90 ASP A CA 1
ATOM 700 C C . ASP A 1 90 ? 20.546 -2.031 -15.599 1.00 72.75 90 ASP A C 1
ATOM 702 O O . ASP A 1 90 ? 20.760 -0.837 -15.351 1.00 72.75 90 ASP A O 1
ATOM 706 N N . PRO A 1 91 ? 20.753 -3.000 -14.687 1.00 64.56 91 PRO A N 1
ATOM 707 C CA . PRO A 1 91 ? 21.237 -2.729 -13.335 1.00 64.56 91 PRO A CA 1
ATOM 708 C C . PRO A 1 91 ? 22.605 -2.028 -13.310 1.00 64.56 91 PRO A C 1
ATOM 710 O O . PRO A 1 91 ? 22.981 -1.465 -12.286 1.00 64.56 91 PRO A O 1
ATOM 713 N N . ASN A 1 92 ? 23.344 -2.019 -14.426 1.00 67.38 92 ASN A N 1
ATOM 714 C CA . ASN A 1 92 ? 24.635 -1.347 -14.555 1.00 67.38 92 ASN A CA 1
ATOM 715 C C . ASN A 1 92 ? 24.538 0.136 -14.947 1.00 67.38 92 ASN A C 1
ATOM 717 O O . ASN A 1 92 ? 25.578 0.771 -15.123 1.00 67.38 92 ASN A O 1
ATOM 721 N N . THR A 1 93 ? 23.332 0.699 -15.104 1.00 66.19 93 THR A N 1
ATOM 722 C CA . THR A 1 93 ? 23.157 2.111 -15.489 1.00 66.19 93 THR A CA 1
ATOM 723 C C . THR A 1 93 ? 22.487 2.918 -14.366 1.00 66.19 93 THR A C 1
ATOM 725 O O . THR A 1 93 ? 21.258 2.919 -14.259 1.00 66.19 93 THR A O 1
ATOM 728 N N . PRO A 1 94 ? 23.267 3.617 -13.517 1.00 62.19 94 PRO A N 1
ATOM 729 C CA . PRO A 1 94 ? 22.733 4.459 -12.445 1.00 62.19 94 PRO A CA 1
ATOM 730 C C . PRO A 1 94 ? 21.821 5.580 -12.972 1.00 62.19 94 PRO A C 1
ATOM 732 O O . PRO A 1 94 ? 22.107 6.160 -14.016 1.00 62.19 94 PRO A O 1
ATOM 735 N N . GLY A 1 95 ? 20.752 5.911 -12.236 1.00 63.72 95 GLY A N 1
ATOM 736 C CA . GLY A 1 9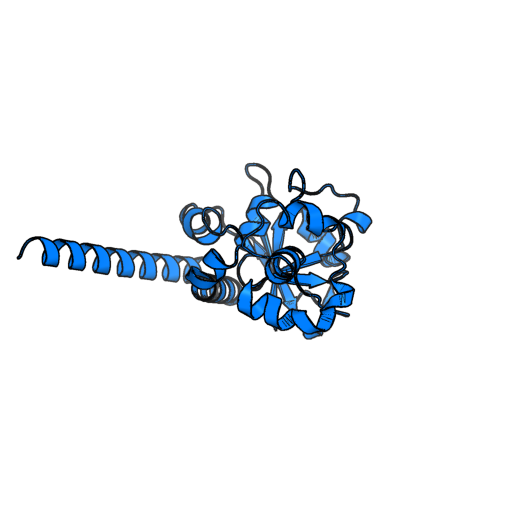5 ? 19.854 7.048 -12.517 1.00 63.72 95 GLY A CA 1
ATOM 737 C C . GLY A 1 95 ? 18.770 6.809 -13.578 1.00 63.72 95 GLY A C 1
ATOM 738 O O . GLY A 1 95 ? 17.915 7.663 -13.800 1.00 63.72 95 GLY A O 1
ATOM 739 N N . VAL A 1 96 ? 18.768 5.648 -14.240 1.00 67.94 96 VAL A N 1
ATOM 740 C CA . VAL A 1 96 ? 17.806 5.354 -15.318 1.00 67.94 96 VAL A CA 1
ATOM 741 C C . VAL A 1 96 ? 16.408 5.023 -14.784 1.00 67.94 96 VAL A C 1
ATOM 743 O O . VAL A 1 96 ? 15.421 5.166 -15.506 1.00 67.94 96 VAL A O 1
ATOM 746 N N . VAL A 1 97 ? 16.299 4.599 -13.524 1.00 69.25 97 VAL A N 1
ATOM 747 C CA . VAL A 1 97 ? 15.012 4.293 -12.882 1.00 69.25 97 VAL A CA 1
ATOM 748 C C . VAL A 1 97 ? 14.169 5.566 -12.777 1.00 69.25 97 VAL A C 1
ATOM 750 O O . VAL A 1 97 ? 13.048 5.598 -13.286 1.00 69.25 97 VAL A O 1
ATOM 753 N N . GLU A 1 98 ? 14.731 6.636 -12.216 1.00 71.19 98 GLU A N 1
ATOM 754 C CA . GLU A 1 98 ? 14.060 7.922 -12.010 1.00 71.19 98 GLU A CA 1
ATOM 755 C C . GLU A 1 98 ? 13.688 8.603 -13.332 1.00 71.19 98 GLU A C 1
ATOM 757 O O . GLU A 1 98 ? 12.621 9.205 -13.443 1.00 71.19 98 GLU A O 1
ATOM 762 N N . GLU A 1 99 ? 14.532 8.470 -14.359 1.00 72.88 99 GLU A N 1
ATOM 763 C CA . GLU A 1 99 ? 14.248 9.001 -15.697 1.00 72.88 99 GLU A CA 1
ATOM 764 C C . GLU A 1 99 ? 13.127 8.233 -16.413 1.00 72.88 99 GLU A C 1
ATOM 766 O O . GLU A 1 99 ? 12.333 8.825 -17.149 1.00 72.88 99 GLU A O 1
ATOM 771 N N . LYS A 1 100 ? 13.035 6.912 -16.211 1.00 74.88 100 LYS A N 1
ATOM 772 C CA . LYS A 1 100 ? 12.036 6.076 -16.890 1.00 74.88 100 LYS A CA 1
ATOM 773 C C . LYS A 1 100 ? 10.674 6.088 -16.218 1.00 74.88 100 LYS A C 1
ATOM 775 O O . LYS A 1 100 ? 9.680 6.022 -16.947 1.00 74.88 100 LYS A O 1
ATOM 780 N N . LEU A 1 101 ? 10.608 6.177 -14.888 1.00 77.62 101 LEU A N 1
ATOM 781 C CA . LEU A 1 101 ? 9.364 6.127 -14.103 1.00 77.62 101 LEU A CA 1
ATOM 782 C C . LEU A 1 101 ? 8.220 6.979 -14.701 1.00 77.62 101 LEU A C 1
ATOM 784 O O . LEU A 1 101 ? 7.128 6.439 -14.927 1.00 77.62 101 LEU A O 1
ATOM 788 N N . PRO A 1 102 ? 8.441 8.256 -15.085 1.00 79.94 102 PRO A N 1
ATOM 789 C CA . PRO A 1 102 ? 7.392 9.078 -15.687 1.00 79.94 102 PRO A CA 1
ATOM 790 C C . PRO A 1 102 ? 6.814 8.499 -16.987 1.00 79.94 102 PRO A C 1
ATOM 792 O O . PRO A 1 102 ? 5.619 8.640 -17.236 1.00 79.94 102 PRO A O 1
ATOM 795 N N . THR A 1 103 ? 7.630 7.808 -17.788 1.00 83.44 103 THR A N 1
ATOM 796 C CA . THR A 1 103 ? 7.273 7.309 -19.132 1.00 83.44 103 THR A CA 1
ATOM 797 C C . THR A 1 103 ? 6.684 5.898 -19.156 1.00 83.44 103 THR A C 1
ATOM 799 O O . THR A 1 103 ? 6.145 5.473 -20.180 1.00 83.44 103 THR A O 1
ATOM 802 N N . LEU A 1 104 ? 6.798 5.147 -18.057 1.00 87.56 104 LEU A N 1
ATOM 803 C CA . LEU A 1 104 ? 6.278 3.784 -17.982 1.00 87.56 104 LEU A CA 1
ATOM 804 C C . LEU A 1 104 ? 4.751 3.793 -17.948 1.00 87.56 104 LEU A C 1
ATOM 806 O O . LEU A 1 104 ? 4.145 4.574 -17.239 1.00 87.56 104 LEU A O 1
ATOM 810 N N . GLU A 1 105 ? 4.102 2.892 -18.670 1.00 91.62 105 GLU A N 1
ATOM 811 C CA . GLU A 1 105 ? 2.645 2.749 -18.623 1.00 91.62 105 GLU A CA 1
ATOM 812 C C . GLU A 1 105 ? 2.318 1.351 -18.095 1.00 91.62 105 GLU A C 1
ATOM 814 O O . GLU A 1 105 ? 2.340 0.402 -18.886 1.00 91.62 105 GLU A O 1
ATOM 819 N N . PRO A 1 106 ? 2.039 1.185 -16.782 1.00 94.44 106 PRO A N 1
ATOM 820 C CA . PRO A 1 106 ? 1.828 -0.131 -16.170 1.00 94.44 106 PRO A CA 1
ATOM 821 C C . PRO A 1 106 ? 0.782 -0.999 -16.875 1.00 94.44 106 PRO A C 1
ATOM 823 O O . PRO A 1 106 ? 0.924 -2.219 -16.960 1.00 94.44 106 PRO A O 1
ATOM 826 N N . SER A 1 107 ? -0.228 -0.368 -17.478 1.00 94.75 107 SER A N 1
ATOM 827 C CA . SER A 1 107 ? -1.265 -1.031 -18.274 1.00 94.75 107 SER A CA 1
ATOM 828 C C . SER A 1 107 ? -0.713 -1.855 -19.445 1.00 94.75 107 SER A C 1
ATOM 830 O O . SER A 1 107 ? -1.261 -2.912 -19.763 1.00 94.75 107 SER A O 1
ATOM 832 N N . ARG A 1 108 ? 0.405 -1.433 -20.054 1.00 95.19 108 ARG A N 1
ATOM 833 C CA . ARG A 1 108 ? 1.074 -2.150 -21.156 1.00 95.19 108 ARG A CA 1
ATOM 834 C C . ARG A 1 108 ? 1.766 -3.431 -20.702 1.00 95.19 108 ARG A C 1
ATOM 836 O O . ARG A 1 108 ? 2.045 -4.292 -21.530 1.00 95.19 108 ARG A O 1
ATOM 843 N N . PHE A 1 109 ? 2.020 -3.553 -19.404 1.00 95.94 109 PHE A N 1
ATOM 844 C CA . PHE A 1 109 ? 2.727 -4.668 -18.784 1.00 95.94 109 PHE A CA 1
ATOM 845 C C . PHE A 1 109 ? 1.811 -5.464 -17.858 1.00 95.94 109 PHE A C 1
ATOM 847 O O . PHE A 1 109 ? 2.283 -6.118 -16.935 1.00 95.94 109 PHE A O 1
ATOM 854 N N . ARG A 1 110 ? 0.491 -5.428 -18.100 1.00 96.38 110 ARG A N 1
ATOM 855 C CA . ARG A 1 110 ? -0.508 -6.069 -17.237 1.00 96.38 110 ARG A CA 1
ATOM 856 C C . ARG A 1 110 ? -0.166 -7.515 -16.894 1.00 96.38 110 ARG A C 1
ATOM 858 O O . ARG A 1 110 ? -0.434 -7.914 -15.776 1.00 96.38 110 ARG A O 1
ATOM 865 N N . SER A 1 111 ? 0.421 -8.291 -17.805 1.00 96.75 111 SER A N 1
ATOM 866 C CA . SER A 1 111 ? 0.792 -9.688 -17.541 1.00 96.75 111 SER A CA 1
ATOM 867 C C . SER A 1 111 ? 1.799 -9.866 -16.402 1.00 96.75 111 SER A C 1
ATOM 869 O O . SER A 1 111 ? 1.828 -10.952 -15.848 1.00 96.75 111 SER A O 1
ATOM 871 N N . LEU A 1 112 ? 2.564 -8.824 -16.050 1.00 96.75 112 LEU A N 1
ATOM 872 C CA . LEU A 1 112 ? 3.619 -8.857 -15.031 1.00 96.75 112 LEU A CA 1
ATOM 873 C C . LEU A 1 112 ? 3.132 -8.538 -13.606 1.00 96.75 112 LEU A C 1
ATOM 875 O O . LEU A 1 112 ? 3.935 -8.366 -12.690 1.00 96.75 112 LEU A O 1
ATOM 879 N N . TRP A 1 113 ? 1.822 -8.364 -13.403 1.00 97.25 113 TRP A N 1
ATOM 880 C CA . TRP A 1 113 ? 1.289 -7.939 -12.105 1.00 97.25 113 TRP A CA 1
ATOM 881 C C . TRP A 1 113 ? 1.568 -8.958 -10.991 1.00 97.25 113 TRP A C 1
ATOM 883 O O . TRP A 1 113 ? 1.790 -8.562 -9.849 1.00 97.25 113 TRP A O 1
ATOM 893 N N . GLN A 1 114 ? 1.566 -10.254 -11.317 1.00 97.00 114 GLN A N 1
ATOM 894 C CA . GLN A 1 114 ? 1.829 -11.305 -10.340 1.00 97.00 114 GLN A CA 1
ATOM 895 C C . GLN A 1 114 ? 3.317 -11.338 -9.988 1.00 97.00 114 GLN A C 1
ATOM 897 O O . GLN A 1 114 ? 3.647 -11.372 -8.809 1.00 97.00 114 GLN A O 1
ATOM 902 N N . GLU A 1 115 ? 4.216 -11.216 -10.970 1.00 96.50 115 GLU A N 1
ATOM 903 C CA . GLU A 1 115 ? 5.652 -11.112 -10.702 1.00 96.50 115 GLU A CA 1
ATOM 904 C C . GLU A 1 115 ? 5.997 -9.870 -9.869 1.00 96.50 115 GLU A C 1
ATOM 906 O O . GLU A 1 115 ? 6.866 -9.939 -9.004 1.00 96.50 115 GLU A O 1
ATOM 911 N N . SER A 1 116 ? 5.289 -8.754 -10.076 1.00 95.81 116 SER A N 1
ATOM 912 C CA . SER A 1 116 ? 5.427 -7.550 -9.247 1.00 95.81 116 SER A CA 1
ATOM 913 C C . SER A 1 116 ? 5.121 -7.834 -7.773 1.00 95.81 116 SER A C 1
ATOM 915 O O . SER A 1 116 ? 5.858 -7.404 -6.890 1.00 95.81 116 SER A O 1
ATOM 917 N N . LEU A 1 117 ? 4.078 -8.614 -7.480 1.00 95.62 117 LEU A N 1
ATOM 918 C CA . LEU A 1 117 ? 3.787 -9.037 -6.106 1.00 95.62 117 LEU A CA 1
ATOM 919 C C . LEU A 1 117 ? 4.823 -10.014 -5.584 1.00 95.62 117 LEU A C 1
ATOM 921 O O . LEU A 1 117 ? 5.303 -9.848 -4.470 1.00 95.62 117 LEU A O 1
ATOM 925 N N . ASP A 1 118 ? 5.174 -11.012 -6.383 1.00 94.81 118 ASP A N 1
ATOM 926 C CA . ASP A 1 118 ? 6.038 -12.100 -5.945 1.00 94.81 118 ASP A CA 1
ATOM 927 C C . ASP A 1 118 ? 7.484 -11.636 -5.715 1.00 94.81 118 ASP A C 1
ATOM 929 O O . ASP A 1 118 ? 8.211 -12.294 -4.977 1.00 94.81 118 ASP A O 1
ATOM 933 N N . GLN A 1 119 ? 7.907 -10.519 -6.321 1.00 92.75 119 GLN A N 1
ATOM 934 C CA . GLN A 1 119 ? 9.280 -10.000 -6.226 1.00 92.75 119 GLN A CA 1
ATOM 935 C C . GLN A 1 119 ? 9.401 -8.652 -5.509 1.00 92.75 119 GLN A C 1
ATOM 937 O O . GLN A 1 119 ? 10.488 -8.315 -5.045 1.00 92.75 119 GLN A O 1
ATOM 942 N N . HIS A 1 120 ? 8.326 -7.864 -5.442 1.00 92.94 120 HIS A N 1
ATOM 943 C CA . HIS A 1 120 ? 8.341 -6.524 -4.847 1.00 92.94 120 HIS A CA 1
ATOM 944 C C . HIS A 1 120 ? 7.191 -6.289 -3.862 1.00 92.94 120 HIS A C 1
ATOM 946 O O . HIS A 1 120 ? 7.204 -5.316 -3.118 1.00 92.94 120 HIS A O 1
ATOM 952 N N . GLY A 1 121 ? 6.175 -7.154 -3.837 1.00 95.06 121 GLY A N 1
ATOM 953 C CA . GLY A 1 121 ? 5.057 -7.043 -2.905 1.00 95.06 121 GLY A CA 1
ATOM 954 C C . GLY A 1 121 ? 4.121 -5.866 -3.165 1.00 95.06 121 GLY A C 1
ATOM 955 O O . GLY A 1 121 ? 3.307 -5.540 -2.299 1.00 95.06 121 GLY A O 1
ATOM 956 N N . THR A 1 122 ? 4.219 -5.208 -4.320 1.00 95.88 122 THR A N 1
ATOM 957 C CA . THR A 1 122 ? 3.407 -4.035 -4.666 1.00 95.88 122 THR A CA 1
ATOM 958 C C . THR A 1 122 ? 2.823 -4.161 -6.067 1.00 95.88 122 THR A C 1
ATOM 960 O O . THR A 1 122 ? 3.391 -4.805 -6.951 1.00 95.88 122 THR A O 1
ATOM 963 N N . VAL A 1 123 ? 1.646 -3.568 -6.250 1.00 97.56 123 VAL A N 1
ATOM 964 C CA . VAL A 1 123 ? 0.899 -3.460 -7.510 1.00 97.56 123 VAL A CA 1
ATOM 965 C C . VAL A 1 123 ? 0.146 -2.142 -7.538 1.00 97.56 123 VAL A C 1
ATOM 967 O O . VAL A 1 123 ? -0.022 -1.475 -6.515 1.00 97.56 123 VAL A O 1
ATOM 970 N N . CYS A 1 124 ? -0.398 -1.796 -8.698 1.00 97.25 124 CYS A N 1
ATOM 971 C CA . CYS A 1 124 ? -1.296 -0.662 -8.826 1.00 97.25 124 CYS A CA 1
ATOM 972 C C . CYS A 1 124 ? -2.593 -1.015 -9.571 1.00 97.25 124 CYS A C 1
ATOM 974 O O . CYS A 1 124 ? -2.708 -2.035 -10.251 1.00 97.25 124 CYS A O 1
ATOM 976 N N . CYS A 1 125 ? -3.603 -0.166 -9.418 1.00 97.50 125 CYS A N 1
ATOM 977 C CA . CYS A 1 125 ? -4.893 -0.234 -10.106 1.00 97.50 125 CYS A CA 1
ATOM 978 C C . CYS A 1 125 ? -5.396 1.191 -10.389 1.00 97.50 125 CYS A C 1
ATOM 980 O O . CYS A 1 125 ? -4.828 2.158 -9.889 1.00 97.50 125 CYS A O 1
ATOM 982 N N . SER A 1 126 ? -6.437 1.358 -11.206 1.00 96.31 126 SER A N 1
ATOM 983 C CA . SER A 1 126 ? -7.006 2.689 -11.487 1.00 96.31 126 SER A CA 1
ATOM 984 C C . SER A 1 126 ? -7.768 3.269 -10.294 1.00 96.31 126 SER A C 1
ATOM 986 O O . SER A 1 126 ? -7.733 4.474 -10.071 1.00 96.31 126 SER A O 1
ATOM 988 N N . SER A 1 127 ? -8.470 2.419 -9.543 1.00 97.38 127 SER A N 1
ATOM 989 C CA . SER A 1 127 ? -9.210 2.768 -8.328 1.00 97.38 127 SER A CA 1
ATOM 990 C C . SER A 1 127 ? -9.624 1.502 -7.575 1.00 97.38 127 SER A C 1
ATOM 992 O O . SER A 1 127 ? -9.590 0.405 -8.137 1.00 97.38 127 SER A O 1
ATOM 994 N N . VAL A 1 128 ? -10.046 1.662 -6.322 1.00 98.50 128 VAL A N 1
ATOM 995 C CA . VAL A 1 128 ? -10.664 0.606 -5.512 1.00 98.50 128 VAL A CA 1
ATOM 996 C C . VAL A 1 128 ? -12.073 1.049 -5.155 1.00 98.50 128 VAL A C 1
ATOM 998 O O . VAL A 1 128 ? -12.240 2.057 -4.478 1.00 98.50 128 VAL A O 1
ATOM 1001 N N . SER A 1 129 ? -13.087 0.304 -5.578 1.00 98.12 129 SER A N 1
ATOM 1002 C CA . SER A 1 129 ? -14.478 0.595 -5.238 1.00 98.12 129 SER A CA 1
ATOM 1003 C C . SER A 1 129 ? -14.785 0.307 -3.756 1.00 98.12 129 SER A C 1
ATOM 1005 O O . SER A 1 129 ? -14.124 -0.536 -3.138 1.00 98.12 129 SER A O 1
ATOM 1007 N N . PRO A 1 130 ? -15.812 0.947 -3.159 1.00 98.31 130 PRO A N 1
ATOM 1008 C CA . PRO A 1 130 ? -16.202 0.680 -1.773 1.00 98.31 130 PRO A CA 1
ATOM 1009 C C . PRO A 1 130 ? -16.497 -0.795 -1.479 1.00 98.31 130 PRO A C 1
ATOM 1011 O O . PRO A 1 130 ? -16.173 -1.294 -0.406 1.00 98.31 130 PRO A O 1
ATOM 1014 N N . ASP A 1 131 ? -17.088 -1.523 -2.428 1.00 98.06 131 ASP A N 1
ATOM 1015 C CA . ASP A 1 131 ? -17.437 -2.935 -2.254 1.00 98.06 131 ASP A CA 1
ATOM 1016 C C . ASP A 1 131 ? -16.220 -3.872 -2.301 1.00 98.06 131 ASP A C 1
ATOM 1018 O O . ASP A 1 131 ? -16.320 -5.017 -1.844 1.00 98.06 131 ASP A O 1
ATOM 1022 N N . ALA A 1 132 ? -15.078 -3.404 -2.816 1.00 98.44 132 ALA A N 1
ATOM 1023 C CA . ALA A 1 132 ? -13.800 -4.105 -2.761 1.00 98.44 132 ALA A CA 1
ATOM 1024 C C . ALA A 1 132 ? -13.109 -3.977 -1.393 1.00 98.44 132 ALA A C 1
ATOM 1026 O O . ALA A 1 132 ? -12.226 -4.779 -1.084 1.00 98.44 132 ALA A O 1
ATOM 1027 N N . ILE A 1 133 ? -13.523 -3.025 -0.552 1.00 98.50 133 ILE A N 1
ATOM 1028 C CA . ILE A 1 133 ? -12.986 -2.844 0.798 1.00 98.50 133 ILE A CA 1
ATOM 1029 C C . ILE A 1 133 ? -13.585 -3.903 1.728 1.00 98.50 133 ILE A C 1
ATOM 1031 O O . ILE A 1 133 ? -14.795 -3.978 1.930 1.00 98.50 133 ILE A O 1
ATOM 1035 N N . VAL A 1 134 ? -12.723 -4.726 2.320 1.00 98.00 134 VAL A N 1
ATOM 1036 C CA . VAL A 1 134 ? -13.125 -5.811 3.226 1.00 98.00 134 VAL A CA 1
ATOM 1037 C C . VAL A 1 134 ? -13.261 -5.296 4.654 1.00 98.00 134 VAL A C 1
ATOM 1039 O O . VAL A 1 134 ? -14.247 -5.573 5.333 1.00 98.00 134 VAL A O 1
ATOM 1042 N N . ARG A 1 135 ? -12.244 -4.569 5.124 1.00 97.38 135 ARG A N 1
ATOM 1043 C CA . ARG A 1 135 ? -12.158 -3.988 6.471 1.00 97.38 135 ARG A CA 1
ATOM 1044 C C . ARG A 1 135 ? -11.008 -2.987 6.535 1.00 97.38 135 ARG A C 1
ATOM 1046 O O . ARG A 1 135 ? -10.204 -2.891 5.612 1.00 97.38 135 ARG A O 1
ATOM 1053 N N . HIS A 1 136 ? -10.904 -2.280 7.649 1.00 97.19 136 HIS A N 1
ATOM 1054 C CA . HIS A 1 136 ? -9.781 -1.401 7.951 1.00 97.19 136 HIS A CA 1
ATOM 1055 C C . HIS A 1 136 ? -9.385 -1.538 9.423 1.00 97.19 136 HIS A C 1
ATOM 1057 O O . HIS A 1 136 ? -10.192 -1.968 10.252 1.00 97.19 136 HIS A O 1
ATOM 1063 N N . ARG A 1 137 ? -8.147 -1.167 9.751 1.00 95.56 137 ARG A N 1
ATOM 1064 C CA . ARG A 1 137 ? -7.656 -1.057 11.128 1.00 95.56 137 ARG A CA 1
ATOM 1065 C C . ARG A 1 137 ? -6.789 0.180 11.278 1.00 95.56 137 ARG A C 1
ATOM 1067 O O . ARG A 1 137 ? -5.871 0.391 10.490 1.00 95.56 137 ARG A O 1
ATOM 1074 N N . VAL A 1 138 ? -7.083 0.967 12.305 1.00 92.75 138 VAL A N 1
ATOM 1075 C CA . VAL A 1 138 ? -6.208 2.054 12.753 1.00 92.75 138 VAL A CA 1
ATOM 1076 C C . VAL A 1 138 ? -5.014 1.422 13.460 1.00 92.75 138 VAL A C 1
ATOM 1078 O O . VAL A 1 138 ? -5.196 0.505 14.269 1.00 92.75 138 VAL A O 1
ATOM 1081 N N . LEU A 1 139 ? -3.800 1.849 13.116 1.00 87.50 139 LEU A N 1
ATOM 1082 C CA . LEU A 1 139 ? -2.609 1.353 13.800 1.00 87.50 139 LEU A CA 1
ATOM 1083 C C . LEU A 1 139 ? -2.429 2.102 15.122 1.00 87.50 139 LEU A C 1
ATOM 1085 O O . LEU A 1 139 ? -2.677 3.307 15.172 1.00 87.50 139 LEU A O 1
ATOM 1089 N N . PRO A 1 140 ? -1.982 1.411 16.182 1.00 80.75 140 PRO A N 1
ATOM 1090 C CA . PRO A 1 140 ? -1.590 2.088 17.404 1.00 80.75 140 PRO A CA 1
ATOM 1091 C C . PRO A 1 140 ? -0.347 2.948 17.153 1.00 80.75 140 PRO A C 1
ATOM 1093 O O . PRO A 1 140 ? 0.521 2.579 16.361 1.00 80.75 140 PRO A O 1
ATOM 1096 N N . ASP A 1 141 ? -0.245 4.059 17.875 1.00 77.81 141 ASP A N 1
ATOM 1097 C CA . ASP A 1 141 ? 0.999 4.816 17.972 1.00 77.81 141 ASP A CA 1
ATOM 1098 C C . ASP A 1 141 ? 1.980 4.067 18.893 1.00 77.81 141 ASP A C 1
ATOM 1100 O O . ASP A 1 141 ? 1.975 4.245 20.111 1.00 77.81 141 ASP A O 1
ATOM 1104 N N . ASP A 1 142 ? 2.751 3.138 18.317 1.00 76.81 142 ASP A N 1
ATOM 1105 C CA . ASP A 1 142 ? 3.639 2.227 19.047 1.00 76.81 142 ASP A CA 1
ATOM 1106 C C . ASP A 1 142 ? 5.055 2.192 18.447 1.00 76.81 142 ASP A C 1
ATOM 1108 O O . ASP A 1 142 ? 5.273 1.749 17.320 1.00 76.81 142 ASP A O 1
ATOM 1112 N N . ALA A 1 143 ? 6.051 2.622 19.229 1.00 71.19 143 ALA A N 1
ATOM 1113 C CA . ALA A 1 143 ? 7.458 2.708 18.820 1.00 71.19 143 ALA A CA 1
ATOM 1114 C C . ALA A 1 143 ? 8.059 1.392 18.293 1.00 71.19 143 ALA A C 1
ATOM 1116 O O . ALA A 1 143 ? 8.916 1.428 17.406 1.00 71.19 143 ALA A O 1
ATOM 1117 N N . ALA A 1 144 ? 7.639 0.236 18.813 1.00 69.19 144 ALA A N 1
ATOM 1118 C CA . ALA A 1 144 ? 8.157 -1.054 18.370 1.00 69.19 144 ALA A CA 1
ATOM 1119 C C . ALA A 1 144 ? 7.591 -1.433 16.997 1.00 69.19 144 ALA A C 1
ATOM 1121 O O . ALA A 1 144 ? 8.344 -1.863 16.119 1.00 69.19 144 ALA A O 1
ATOM 1122 N N . LEU A 1 145 ? 6.293 -1.196 16.788 1.00 71.06 145 LEU A N 1
ATOM 1123 C CA . LEU A 1 145 ? 5.655 -1.307 15.477 1.00 71.06 145 LEU A CA 1
ATOM 1124 C C . LEU A 1 145 ? 6.376 -0.419 14.448 1.00 71.06 145 LEU A C 1
ATOM 1126 O O . LEU A 1 145 ? 6.747 -0.884 13.367 1.00 71.06 145 LEU A O 1
ATOM 1130 N N . TRP A 1 146 ? 6.628 0.840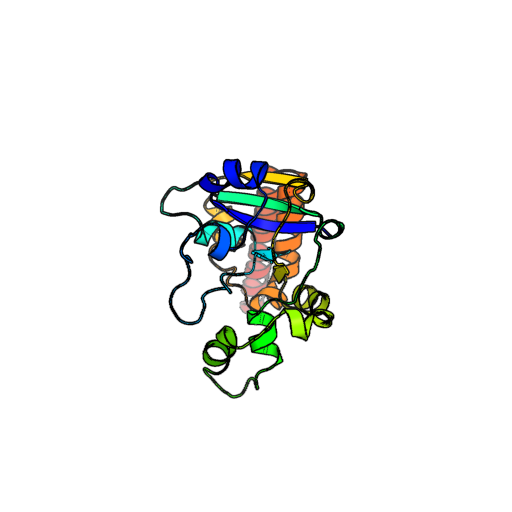 14.819 1.00 70.25 146 TRP A N 1
ATOM 1131 C CA . TRP A 1 146 ? 7.318 1.822 13.984 1.00 70.25 146 TRP A CA 1
ATOM 1132 C C . TRP A 1 146 ? 8.723 1.363 13.595 1.00 70.25 146 TRP A C 1
ATOM 1134 O O . TRP A 1 146 ? 9.069 1.360 12.414 1.00 70.25 146 TRP A O 1
ATOM 1144 N N . SER A 1 147 ? 9.521 0.923 14.569 1.00 69.19 147 SER A N 1
ATOM 1145 C CA . SER A 1 147 ? 10.901 0.495 14.330 1.00 69.19 147 SER A CA 1
ATOM 1146 C C . SER A 1 147 ? 10.999 -0.733 13.428 1.00 69.19 147 SER A C 1
ATOM 1148 O O . SER A 1 147 ? 12.005 -0.879 12.740 1.00 69.19 147 SER A O 1
ATOM 1150 N N . TRP A 1 148 ? 10.008 -1.625 13.452 1.00 69.19 148 TRP A N 1
ATOM 1151 C CA . TRP A 1 148 ? 10.090 -2.901 12.742 1.00 69.19 148 TRP A CA 1
ATOM 1152 C C . TRP A 1 148 ? 9.471 -2.852 11.340 1.00 69.19 148 TRP A C 1
ATOM 1154 O O . TRP A 1 148 ? 9.989 -3.476 10.418 1.00 69.19 148 TRP A O 1
ATOM 1164 N N . MET A 1 149 ? 8.388 -2.086 11.173 1.00 71.06 149 MET A N 1
ATOM 1165 C CA . MET A 1 149 ? 7.575 -2.079 9.948 1.00 71.06 149 MET A CA 1
ATOM 1166 C C . MET A 1 149 ? 7.541 -0.727 9.222 1.00 71.06 149 MET A C 1
ATOM 1168 O O . MET A 1 149 ? 7.136 -0.674 8.064 1.00 71.06 149 MET A O 1
ATOM 1172 N N . GLY A 1 150 ? 7.896 0.372 9.895 1.00 61.22 150 GLY A N 1
ATOM 1173 C CA . GLY A 1 150 ? 7.830 1.728 9.335 1.00 61.22 150 GLY A CA 1
ATOM 1174 C C . GLY A 1 150 ? 9.196 2.355 9.053 1.00 61.22 150 GLY A C 1
ATOM 1175 O O . GLY A 1 150 ? 9.331 3.094 8.083 1.00 61.22 150 GLY A O 1
ATOM 1176 N N . GLY A 1 151 ? 10.201 2.061 9.885 1.00 61.44 151 GLY A N 1
ATOM 1177 C CA . GLY A 1 151 ? 11.516 2.711 9.845 1.00 61.44 151 GLY A CA 1
ATOM 1178 C C . GLY A 1 151 ? 12.515 2.125 8.842 1.00 61.44 151 GLY A C 1
ATOM 1179 O O . GLY A 1 151 ? 13.286 2.885 8.266 1.00 61.44 151 GLY A O 1
ATOM 1180 N N . ASP A 1 152 ? 12.493 0.807 8.614 1.00 62.25 152 ASP A N 1
ATOM 1181 C CA . ASP A 1 152 ? 13.462 0.094 7.747 1.00 62.25 152 ASP A CA 1
ATOM 1182 C C . ASP A 1 152 ? 12.798 -0.603 6.539 1.00 62.25 152 ASP A C 1
ATOM 1184 O O . ASP A 1 152 ? 13.427 -1.315 5.763 1.00 62.25 152 ASP A O 1
ATOM 1188 N N . ALA A 1 153 ? 11.491 -0.405 6.360 1.00 64.62 153 ALA A N 1
ATOM 1189 C CA . ALA A 1 153 ? 10.698 -1.072 5.329 1.00 64.62 153 ALA A CA 1
ATOM 1190 C C . ALA A 1 153 ? 10.658 -0.282 4.011 1.00 64.62 153 ALA A C 1
ATOM 1192 O O . ALA A 1 153 ? 9.607 -0.211 3.377 1.00 64.62 153 ALA A O 1
ATOM 1193 N N . LEU A 1 154 ? 11.770 0.355 3.618 1.00 80.06 154 LEU A N 1
ATOM 1194 C CA . LEU A 1 154 ? 11.824 1.083 2.351 1.00 80.06 154 LEU A CA 1
ATOM 1195 C C . LEU A 1 154 ? 11.552 0.092 1.202 1.00 80.06 154 LEU A C 1
ATOM 1197 O O . LEU A 1 154 ? 12.352 -0.840 1.027 1.00 80.06 154 LEU A O 1
ATOM 1201 N N . PRO A 1 155 ? 10.450 0.262 0.440 1.00 82.69 155 PRO A N 1
ATOM 1202 C CA . PRO A 1 155 ? 10.074 -0.662 -0.618 1.00 82.69 155 PRO A CA 1
ATOM 1203 C C . PRO A 1 155 ? 11.224 -0.797 -1.608 1.00 82.69 155 PRO A C 1
ATOM 1205 O O . PRO A 1 155 ? 11.684 0.170 -2.210 1.00 82.69 155 PRO A O 1
ATOM 1208 N N . SER A 1 156 ? 11.787 -1.996 -1.684 1.00 83.81 156 SER A N 1
ATOM 1209 C CA . SER A 1 156 ? 12.870 -2.311 -2.603 1.00 83.81 156 SER A CA 1
ATOM 1210 C C . SER A 1 156 ? 12.970 -3.817 -2.772 1.00 83.81 156 SER A C 1
ATOM 1212 O O . SER A 1 156 ? 12.623 -4.568 -1.865 1.00 83.81 156 SER A O 1
ATOM 1214 N N . LEU A 1 157 ? 13.519 -4.266 -3.903 1.00 84.00 157 LEU A N 1
ATOM 1215 C CA . LEU A 1 157 ? 13.703 -5.699 -4.170 1.00 84.00 157 LEU A CA 1
ATOM 1216 C C . LEU A 1 157 ? 14.535 -6.394 -3.079 1.00 84.00 157 LEU A C 1
ATOM 1218 O O . LEU A 1 157 ? 14.143 -7.446 -2.594 1.00 84.00 157 LEU A O 1
ATOM 1222 N N . ALA A 1 158 ? 15.645 -5.782 -2.649 1.00 85.88 158 ALA A N 1
ATOM 1223 C CA . ALA A 1 158 ? 16.515 -6.360 -1.623 1.00 85.88 158 ALA A CA 1
ATOM 1224 C C . ALA A 1 158 ? 15.821 -6.447 -0.254 1.00 85.88 158 ALA A C 1
ATOM 1226 O O . ALA A 1 158 ? 15.967 -7.440 0.456 1.00 85.88 158 ALA A O 1
ATOM 1227 N N . ASN A 1 159 ? 15.048 -5.422 0.115 1.00 87.88 159 ASN A N 1
ATOM 1228 C CA . ASN A 1 159 ? 14.274 -5.443 1.351 1.00 87.88 159 ASN A CA 1
ATOM 1229 C C . ASN A 1 159 ? 13.133 -6.475 1.279 1.00 87.88 159 ASN A C 1
ATOM 1231 O O . ASN A 1 159 ? 12.922 -7.208 2.242 1.00 87.88 159 ASN A O 1
ATOM 1235 N N . TYR A 1 160 ? 12.444 -6.581 0.139 1.00 90.38 160 TYR A N 1
ATOM 1236 C CA . TYR A 1 160 ? 11.398 -7.580 -0.073 1.00 90.38 160 TYR A CA 1
ATOM 1237 C C . TYR A 1 160 ? 11.950 -9.005 0.011 1.00 90.38 160 TYR A C 1
ATOM 1239 O O . TYR A 1 160 ? 11.390 -9.846 0.708 1.00 90.38 160 TYR A O 1
ATOM 1247 N N . GLU A 1 161 ? 13.08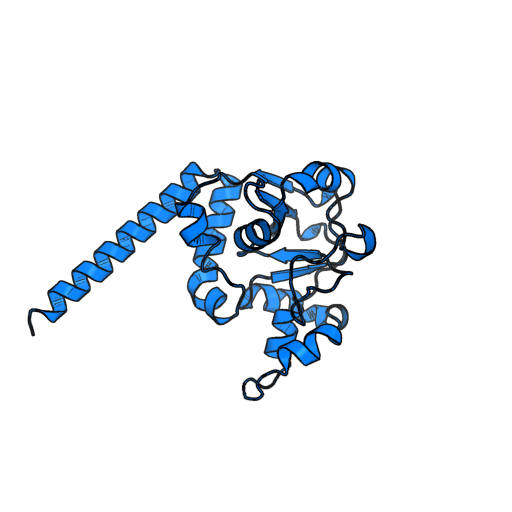4 -9.266 -0.638 1.00 90.19 161 GLU A N 1
ATOM 1248 C CA . GLU A 1 161 ? 13.761 -10.563 -0.588 1.00 90.19 161 GLU A CA 1
ATOM 1249 C C . GLU A 1 161 ? 14.184 -10.932 0.842 1.00 90.19 161 GLU A C 1
ATOM 1251 O O . GLU A 1 161 ? 14.045 -12.083 1.253 1.00 90.19 161 GLU A O 1
ATOM 1256 N N . ALA A 1 162 ? 14.665 -9.957 1.619 1.00 88.69 162 ALA A N 1
ATOM 1257 C CA . ALA A 1 162 ? 15.138 -10.188 2.980 1.00 88.69 162 ALA A CA 1
ATOM 1258 C C . ALA A 1 162 ? 14.012 -10.325 4.022 1.00 88.69 162 ALA A C 1
ATOM 1260 O O . ALA A 1 162 ? 14.150 -11.120 4.952 1.00 88.69 162 ALA A O 1
ATOM 1261 N N . CYS A 1 163 ? 12.937 -9.538 3.895 1.00 88.94 163 CYS A N 1
ATOM 1262 C CA . CYS A 1 163 ? 11.951 -9.320 4.962 1.00 88.94 163 CYS A CA 1
ATOM 1263 C C . CYS A 1 163 ? 10.484 -9.479 4.522 1.00 88.94 163 CYS A C 1
ATOM 1265 O O . CYS A 1 163 ? 9.583 -9.393 5.358 1.00 88.94 163 CYS A O 1
ATOM 1267 N N . GLY A 1 164 ? 10.202 -9.680 3.232 1.00 90.56 164 GLY A N 1
ATOM 1268 C CA . GLY A 1 164 ? 8.840 -9.647 2.688 1.00 90.56 164 GLY A CA 1
ATOM 1269 C C . GLY A 1 164 ? 7.909 -10.687 3.315 1.00 90.56 164 GLY A C 1
ATOM 1270 O O . GLY A 1 164 ? 6.756 -10.386 3.623 1.00 90.56 164 GLY A O 1
ATOM 1271 N N . HIS A 1 165 ? 8.407 -11.896 3.586 1.00 90.81 165 HIS A N 1
ATOM 1272 C CA . HIS A 1 165 ? 7.619 -12.939 4.251 1.00 90.81 165 HIS A CA 1
ATOM 1273 C C . HIS A 1 165 ? 7.266 -12.573 5.697 1.00 90.81 165 HIS A C 1
ATOM 1275 O O . HIS A 1 165 ? 6.136 -12.794 6.136 1.00 90.81 165 HIS A O 1
ATOM 1281 N N . GLU A 1 166 ? 8.214 -12.004 6.438 1.00 88.31 166 GLU A N 1
ATOM 1282 C CA . GLU A 1 166 ? 8.003 -11.517 7.797 1.00 88.31 166 GLU A CA 1
ATOM 1283 C C . GLU A 1 166 ? 6.971 -10.389 7.835 1.00 88.31 166 GLU A C 1
ATOM 1285 O O . GLU A 1 166 ? 6.069 -10.408 8.677 1.00 88.31 166 GLU A O 1
ATOM 1290 N N . TYR A 1 167 ? 7.064 -9.443 6.901 1.00 91.25 167 TYR A N 1
ATOM 1291 C CA . TYR A 1 167 ? 6.101 -8.357 6.782 1.00 91.25 167 TYR A CA 1
ATOM 1292 C C . TYR A 1 167 ? 4.706 -8.874 6.440 1.00 91.25 167 TYR A C 1
ATOM 1294 O O . TYR A 1 167 ? 3.742 -8.473 7.087 1.00 91.25 167 TYR A O 1
ATOM 1302 N N . LEU A 1 168 ? 4.584 -9.812 5.495 1.00 92.00 168 LEU A N 1
ATOM 1303 C CA . LEU A 1 168 ? 3.299 -10.419 5.150 1.00 92.00 168 LEU A CA 1
ATOM 1304 C C . LEU A 1 168 ? 2.661 -11.099 6.367 1.00 92.00 168 LEU A C 1
ATOM 1306 O O . LEU A 1 168 ? 1.510 -10.817 6.693 1.00 92.00 168 LEU A O 1
ATOM 1310 N N . ALA A 1 169 ? 3.421 -11.944 7.069 1.00 90.44 169 ALA A N 1
ATOM 1311 C CA . ALA A 1 169 ? 2.934 -12.648 8.252 1.00 90.44 169 ALA A CA 1
ATOM 1312 C C . ALA A 1 169 ? 2.470 -11.672 9.343 1.00 90.44 169 ALA A C 1
ATOM 1314 O O . ALA A 1 169 ? 1.432 -11.883 9.974 1.00 90.44 169 ALA A O 1
ATOM 1315 N N . PHE A 1 170 ? 3.215 -10.581 9.539 1.00 89.88 170 PHE A N 1
ATOM 1316 C CA . PHE A 1 170 ? 2.825 -9.521 10.457 1.00 89.88 170 PHE A CA 1
ATOM 1317 C C . PHE A 1 170 ? 1.513 -8.851 10.031 1.00 89.88 170 PHE A C 1
ATOM 1319 O O . PHE A 1 170 ? 0.604 -8.729 10.850 1.00 89.88 170 PHE A O 1
ATOM 1326 N N . ILE A 1 171 ? 1.392 -8.433 8.767 1.00 92.12 171 ILE A N 1
ATOM 1327 C CA . ILE A 1 171 ? 0.198 -7.743 8.266 1.00 92.12 171 ILE A CA 1
ATOM 1328 C C . ILE A 1 171 ? -1.033 -8.642 8.357 1.00 92.12 171 ILE A C 1
ATOM 1330 O O . ILE A 1 171 ? -2.080 -8.187 8.814 1.00 92.12 171 ILE A O 1
ATOM 1334 N N . GLU A 1 172 ? -0.921 -9.915 7.984 1.00 92.69 172 GLU A N 1
ATOM 1335 C CA . GLU A 1 172 ? -2.028 -10.866 8.100 1.00 92.69 172 GLU A CA 1
ATOM 1336 C C . GLU A 1 172 ? -2.455 -11.052 9.558 1.00 92.69 172 GLU A C 1
ATOM 1338 O O . GLU A 1 172 ? -3.644 -10.942 9.870 1.00 92.69 172 GLU A O 1
ATOM 1343 N N . LEU A 1 173 ? -1.496 -11.240 10.470 1.00 92.31 173 LEU A N 1
ATOM 1344 C CA . LEU A 1 173 ? -1.779 -11.383 11.896 1.00 92.31 173 LEU A CA 1
ATOM 1345 C C . LEU A 1 173 ? -2.404 -10.114 12.486 1.00 92.31 173 LEU A C 1
ATOM 1347 O O . LEU A 1 173 ? -3.383 -10.197 13.226 1.00 92.31 173 LEU A O 1
ATOM 1351 N N . PHE A 1 174 ? -1.888 -8.939 12.123 1.00 91.62 174 PHE A N 1
ATOM 1352 C CA . PHE A 1 174 ? -2.437 -7.650 12.532 1.00 91.62 174 PHE A CA 1
ATOM 1353 C C . PHE A 1 174 ? -3.871 -7.469 12.033 1.00 91.62 174 PHE A C 1
ATOM 1355 O O . PHE A 1 174 ? -4.761 -7.087 12.798 1.00 91.62 174 PHE A O 1
ATOM 1362 N N . MET A 1 175 ? -4.128 -7.774 10.761 1.00 93.50 175 MET A N 1
ATOM 1363 C CA . MET A 1 175 ? -5.455 -7.618 10.180 1.00 93.50 175 MET A CA 1
ATOM 1364 C C . MET A 1 175 ? -6.448 -8.633 10.750 1.00 93.50 175 MET A C 1
ATOM 1366 O O . MET A 1 175 ? -7.597 -8.266 11.013 1.00 93.50 175 MET A O 1
ATOM 1370 N N . ASP A 1 176 ? -6.028 -9.860 11.048 1.00 93.88 176 ASP A N 1
ATOM 1371 C CA . ASP A 1 176 ? -6.905 -10.887 11.612 1.00 93.88 176 ASP A CA 1
ATOM 1372 C C . ASP A 1 176 ? -7.127 -10.734 13.123 1.00 93.88 176 ASP A C 1
ATOM 1374 O O . ASP A 1 176 ? -8.272 -10.786 13.577 1.00 93.88 176 ASP A O 1
ATOM 1378 N N . GLN A 1 177 ? -6.077 -10.468 13.898 1.00 92.44 177 GLN A N 1
ATOM 1379 C CA . GLN A 1 177 ? -6.096 -10.561 15.365 1.00 92.44 177 GLN A CA 1
ATOM 1380 C C . GLN A 1 177 ? -5.817 -9.231 16.085 1.00 92.44 177 GLN A C 1
ATOM 1382 O O . GLN A 1 177 ? -6.020 -9.131 17.294 1.00 92.44 177 GLN A O 1
ATOM 1387 N N . GLY A 1 178 ? -5.437 -8.179 15.358 1.00 88.25 178 GLY A N 1
ATOM 1388 C CA . GLY A 1 178 ? -5.139 -6.859 15.915 1.00 88.25 178 GLY A CA 1
ATOM 1389 C C . GLY A 1 178 ? -3.689 -6.694 16.380 1.00 88.25 178 GLY A C 1
ATOM 1390 O O . GLY A 1 178 ? -2.846 -7.574 16.213 1.00 88.25 178 GLY A O 1
ATOM 1391 N N . SER A 1 179 ? -3.396 -5.531 16.965 1.00 82.50 179 SER A N 1
ATOM 1392 C CA . SER A 1 179 ? -2.035 -5.116 17.332 1.00 82.50 179 SER A CA 1
ATOM 1393 C C . SER A 1 179 ? -1.380 -5.987 18.397 1.00 82.50 179 SER A C 1
ATOM 1395 O O . SER A 1 179 ? -0.196 -6.262 18.274 1.00 82.50 179 SER A O 1
ATOM 1397 N N . GLY A 1 180 ? -2.120 -6.453 19.408 1.00 85.00 180 GLY A N 1
ATOM 1398 C CA . GLY A 1 180 ? -1.545 -7.243 20.505 1.00 85.00 180 GLY A CA 1
ATOM 1399 C C . GLY A 1 180 ? -0.851 -8.520 20.023 1.00 85.00 180 GLY A C 1
ATOM 1400 O O . GLY A 1 180 ? 0.319 -8.732 20.321 1.00 85.00 180 GLY A O 1
ATOM 1401 N N . ALA A 1 181 ? -1.541 -9.322 19.205 1.00 86.62 181 ALA A N 1
ATOM 1402 C CA . ALA A 1 181 ? -0.971 -10.546 18.636 1.00 86.62 181 ALA A CA 1
ATOM 1403 C C . ALA A 1 181 ? 0.210 -10.248 17.696 1.00 86.62 181 ALA A C 1
ATOM 1405 O O . ALA A 1 181 ? 1.218 -10.952 17.698 1.00 86.62 181 ALA A O 1
ATOM 1406 N N . ALA A 1 182 ? 0.096 -9.182 16.902 1.00 85.19 182 ALA A N 1
ATOM 1407 C CA . ALA A 1 182 ? 1.129 -8.793 15.954 1.00 85.19 182 ALA A CA 1
ATOM 1408 C C . ALA A 1 182 ? 2.412 -8.300 16.658 1.00 85.19 182 ALA A C 1
ATOM 1410 O O . ALA A 1 182 ? 3.515 -8.657 16.249 1.00 85.19 182 ALA A O 1
ATOM 1411 N N . LEU A 1 183 ? 2.277 -7.540 17.748 1.00 83.00 183 LEU A N 1
ATOM 1412 C CA . LEU A 1 183 ? 3.398 -7.102 18.583 1.00 83.00 183 LEU A CA 1
ATOM 1413 C C . LEU A 1 183 ? 4.054 -8.280 19.312 1.00 83.00 183 LEU A C 1
ATOM 1415 O O . LEU A 1 183 ? 5.279 -8.364 19.341 1.00 83.00 183 LEU A O 1
ATOM 1419 N N . GLU A 1 184 ? 3.269 -9.234 19.818 1.00 87.19 184 GLU A N 1
ATOM 1420 C CA . GLU A 1 184 ? 3.814 -10.439 20.450 1.00 87.19 184 GLU A CA 1
ATOM 1421 C C . GLU A 1 184 ? 4.698 -11.240 19.475 1.00 87.19 184 GLU A C 1
ATOM 1423 O O . GLU A 1 184 ? 5.791 -11.685 19.836 1.00 87.19 184 GLU A O 1
ATOM 1428 N N . LEU A 1 185 ? 4.284 -11.368 18.207 1.00 85.12 185 LEU A N 1
ATOM 1429 C CA . LEU A 1 185 ? 5.097 -12.001 17.163 1.00 85.12 185 LEU A CA 1
ATOM 1430 C C . LEU A 1 185 ? 6.442 -11.278 16.967 1.00 85.12 185 LEU A C 1
ATOM 1432 O O . LEU A 1 185 ? 7.491 -11.931 16.878 1.00 85.12 185 LEU A O 1
ATOM 1436 N N . ILE A 1 186 ? 6.424 -9.941 16.924 1.00 81.94 186 ILE A N 1
ATOM 1437 C CA . ILE A 1 186 ? 7.638 -9.118 16.815 1.00 81.94 186 ILE A CA 1
ATOM 1438 C C . ILE A 1 186 ? 8.558 -9.375 18.012 1.00 81.94 186 ILE A C 1
ATOM 1440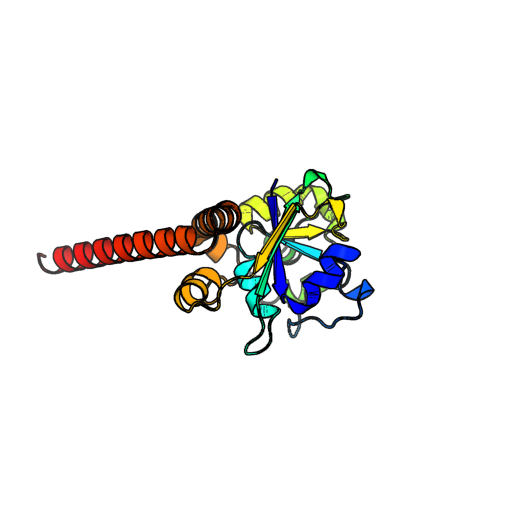 O O . ILE A 1 186 ? 9.746 -9.658 17.835 1.00 81.94 186 ILE A O 1
ATOM 1444 N N . GLU A 1 187 ? 8.024 -9.339 19.232 1.00 84.56 187 GLU A N 1
ATOM 1445 C CA . GLU A 1 187 ? 8.796 -9.556 20.458 1.00 84.56 187 GLU A CA 1
ATOM 1446 C C . GLU A 1 187 ? 9.441 -10.945 20.497 1.00 84.56 187 GLU A C 1
ATOM 1448 O O . GLU A 1 187 ? 10.638 -11.076 20.783 1.00 84.56 187 GLU A O 1
ATOM 1453 N N . GLN A 1 188 ? 8.684 -11.988 20.142 1.00 86.75 188 GLN A N 1
ATOM 1454 C CA . GLN A 1 188 ? 9.193 -13.357 20.048 1.00 86.75 188 GLN A CA 1
ATOM 1455 C C . GLN A 1 188 ? 10.341 -13.459 19.031 1.00 86.75 188 GLN A C 1
ATOM 1457 O O . GLN A 1 188 ? 11.349 -14.137 19.280 1.00 86.75 188 GLN A O 1
ATOM 1462 N N . ARG A 1 189 ? 10.238 -12.757 17.896 1.00 82.06 189 ARG A N 1
ATOM 1463 C CA . ARG A 1 189 ? 11.284 -12.740 16.868 1.00 82.06 189 ARG A CA 1
ATOM 1464 C C . ARG A 1 189 ? 12.530 -11.989 17.326 1.00 82.06 189 ARG A C 1
ATOM 1466 O O . ARG A 1 189 ? 13.633 -12.516 17.166 1.00 82.06 189 ARG A O 1
ATOM 1473 N N . ILE A 1 190 ? 12.372 -10.818 17.941 1.00 82.00 190 ILE A N 1
ATOM 1474 C CA . ILE A 1 190 ? 13.479 -10.052 18.531 1.00 82.00 190 ILE A CA 1
ATOM 1475 C C . ILE A 1 190 ? 14.202 -10.904 19.579 1.00 82.00 190 ILE A C 1
ATOM 1477 O O . ILE A 1 190 ? 15.433 -10.990 19.574 1.00 82.00 190 ILE A O 1
ATOM 1481 N N . ALA A 1 191 ? 13.458 -11.594 20.446 1.00 85.38 191 ALA A N 1
ATOM 1482 C CA . ALA A 1 191 ? 14.033 -12.490 21.442 1.00 85.38 191 ALA A CA 1
ATOM 1483 C C . ALA A 1 191 ? 14.831 -13.636 20.796 1.00 85.38 191 ALA A C 1
ATOM 1485 O O . ALA A 1 191 ? 15.929 -13.959 21.258 1.00 85.38 191 ALA A O 1
ATOM 1486 N N . LYS A 1 192 ? 14.325 -14.228 19.705 1.00 85.69 192 LYS A N 1
ATOM 1487 C CA . LYS A 1 192 ? 15.040 -15.266 18.945 1.00 85.69 192 LYS A CA 1
ATOM 1488 C C . LYS A 1 192 ? 16.341 -14.737 18.335 1.00 85.69 192 LYS A C 1
ATOM 1490 O O . LYS A 1 192 ? 17.371 -15.392 18.477 1.00 85.69 192 LYS A O 1
ATOM 1495 N N . LEU A 1 193 ? 16.315 -13.566 17.699 1.00 80.94 193 LEU A N 1
ATOM 1496 C CA . LEU A 1 193 ? 17.504 -12.952 17.096 1.00 80.94 193 LEU A CA 1
ATOM 1497 C C . LEU A 1 193 ? 18.575 -12.646 18.148 1.00 80.94 193 LEU A C 1
ATOM 1499 O O . LEU A 1 193 ? 19.731 -13.018 17.968 1.00 80.94 193 LEU A O 1
ATOM 1503 N N . ARG A 1 194 ? 18.184 -12.080 19.298 1.00 84.44 194 ARG A N 1
ATOM 1504 C CA . ARG A 1 194 ? 19.106 -11.829 20.420 1.00 84.44 194 ARG A CA 1
ATOM 1505 C C . ARG A 1 194 ? 19.806 -13.106 20.893 1.00 84.44 194 ARG A C 1
ATOM 1507 O O . ARG A 1 194 ? 21.006 -13.083 21.151 1.00 84.44 194 ARG A O 1
ATOM 1514 N N . ARG A 1 195 ? 19.088 -14.234 20.966 1.00 86.69 195 ARG A N 1
ATOM 1515 C CA . ARG A 1 195 ? 19.687 -15.532 21.332 1.00 86.69 195 ARG A CA 1
ATOM 1516 C C . ARG A 1 195 ? 20.717 -16.006 20.306 1.00 86.69 195 ARG A C 1
ATOM 1518 O O . ARG A 1 195 ? 21.762 -16.504 20.706 1.00 86.69 195 ARG A O 1
ATOM 1525 N N . LEU A 1 196 ? 20.442 -15.839 19.011 1.00 82.75 196 LEU A N 1
ATOM 1526 C CA . LEU A 1 196 ? 21.366 -16.230 17.939 1.00 82.75 196 LEU A CA 1
ATOM 1527 C C . LEU A 1 196 ? 22.644 -15.378 17.940 1.00 82.75 196 LEU A C 1
ATOM 1529 O O . LEU A 1 196 ? 23.739 -15.924 17.800 1.00 82.75 196 LEU A O 1
ATOM 1533 N N . CYS A 1 197 ? 22.523 -14.067 18.164 1.00 80.69 197 CYS A N 1
ATOM 1534 C CA . CYS A 1 197 ? 23.679 -13.176 18.280 1.00 80.69 197 CYS A CA 1
ATOM 1535 C C . CYS A 1 197 ? 24.552 -13.540 19.489 1.00 80.69 197 CYS A C 1
ATOM 1537 O O . CYS A 1 197 ? 25.763 -13.682 19.346 1.00 80.69 197 CYS A O 1
ATOM 1539 N N . ASN A 1 198 ? 23.936 -13.785 20.651 1.00 81.12 198 ASN A N 1
ATOM 1540 C CA . ASN A 1 198 ? 24.663 -14.162 21.867 1.00 81.12 198 ASN A CA 1
ATOM 1541 C C . ASN A 1 198 ? 25.327 -15.546 21.757 1.00 81.12 198 ASN A C 1
ATOM 1543 O O . ASN A 1 198 ? 26.397 -15.763 22.312 1.00 81.12 198 ASN A O 1
ATOM 1547 N N . ALA A 1 199 ? 24.718 -16.495 21.039 1.00 74.94 199 ALA A N 1
ATOM 1548 C CA . ALA A 1 199 ? 25.333 -17.801 20.789 1.00 74.94 199 ALA A CA 1
ATOM 1549 C C . ALA A 1 199 ? 26.556 -17.697 19.859 1.00 74.94 199 ALA A C 1
ATOM 1551 O O . ALA A 1 199 ? 27.522 -18.440 20.015 1.00 74.94 199 ALA A O 1
ATOM 1552 N N . SER A 1 200 ? 26.529 -16.751 18.917 1.00 68.81 200 SER A N 1
ATOM 1553 C CA . SER A 1 200 ? 27.620 -16.525 17.964 1.00 68.81 200 SER A CA 1
ATOM 1554 C C . SER A 1 200 ? 28.827 -15.835 18.608 1.00 68.81 200 SER A C 1
ATOM 1556 O O . SER A 1 200 ? 29.954 -16.155 18.247 1.00 68.81 200 SER A O 1
ATOM 1558 N N . SER A 1 201 ? 28.609 -14.949 19.590 1.00 64.19 201 SER A N 1
ATOM 1559 C CA . SER A 1 201 ? 29.693 -14.286 20.332 1.00 64.19 201 SER A CA 1
ATOM 1560 C C . SER A 1 201 ? 30.427 -15.221 21.297 1.00 64.19 201 SER A C 1
ATOM 1562 O O . SER A 1 201 ? 31.624 -15.073 21.498 1.00 64.19 201 SER A O 1
ATOM 1564 N N . VAL A 1 202 ? 29.740 -16.216 21.870 1.00 62.59 202 VAL A N 1
ATOM 1565 C CA . VAL A 1 202 ? 30.385 -17.217 22.743 1.00 62.59 202 VAL A CA 1
ATOM 1566 C C . VAL A 1 202 ? 31.257 -18.181 21.928 1.00 62.59 202 VAL A C 1
ATOM 1568 O O . VAL A 1 202 ? 32.326 -18.576 22.375 1.00 62.59 202 VAL A O 1
ATOM 1571 N N . ALA A 1 203 ? 30.851 -18.514 20.701 1.00 59.88 203 ALA A N 1
ATOM 1572 C CA . ALA A 1 203 ? 31.612 -19.407 19.826 1.00 59.88 203 ALA A CA 1
ATOM 1573 C C . ALA A 1 203 ? 32.882 -18.769 19.220 1.00 59.88 203 ALA A C 1
ATOM 1575 O O . ALA A 1 203 ? 33.761 -19.495 18.753 1.00 59.88 203 ALA A O 1
ATOM 1576 N N . SER A 1 204 ? 32.983 -17.435 19.193 1.00 58.88 204 SER A N 1
ATOM 1577 C CA . SER A 1 204 ? 34.175 -16.714 18.721 1.00 58.88 204 SER A CA 1
ATOM 1578 C C . SER A 1 204 ? 35.259 -16.536 19.785 1.00 58.88 204 SER A C 1
ATOM 1580 O O . SER A 1 204 ? 36.403 -16.311 19.411 1.00 58.88 204 SER A O 1
ATOM 1582 N N . ASP A 1 205 ? 34.922 -16.675 21.071 1.00 53.78 205 ASP A N 1
ATOM 1583 C CA . ASP A 1 205 ? 35.872 -16.527 22.186 1.00 53.78 205 ASP A CA 1
ATOM 1584 C C . ASP A 1 205 ? 36.571 -17.854 22.567 1.00 53.78 205 ASP A C 1
ATOM 1586 O O . ASP A 1 205 ? 37.491 -17.862 23.383 1.00 53.78 205 ASP A O 1
ATOM 1590 N N . GLU A 1 206 ? 36.172 -18.981 21.963 1.00 53.41 206 GLU A N 1
ATOM 1591 C CA . GLU A 1 206 ? 36.753 -20.319 22.192 1.00 53.41 206 GLU A CA 1
ATOM 1592 C C . GLU A 1 206 ? 37.717 -20.792 21.076 1.00 53.41 206 GLU A C 1
ATOM 1594 O O . GLU A 1 206 ? 38.052 -21.979 21.006 1.00 53.41 206 GLU A O 1
ATOM 1599 N N . LYS A 1 207 ? 38.184 -19.896 20.194 1.00 46.41 207 LYS A N 1
ATOM 1600 C CA . LYS A 1 207 ? 39.184 -20.190 19.146 1.00 46.41 207 LYS A CA 1
ATOM 1601 C C . LYS A 1 207 ? 40.410 -19.298 19.254 1.00 46.41 207 LYS A C 1
ATOM 1603 O O . LYS A 1 207 ? 41.511 -19.829 18.984 1.00 46.41 207 LYS A O 1
#

pLDDT: mean 86.77, std 11.22, range [46.41, 98.62]

Secondary structure (DSSP, 8-state):
-EEEEEEEGGGHHHHHHH-B--HHHHTPPPSS-GGGPPPTT-EEEESS-HHHHHHHH--TTPPEEEEEEEGGG-S--EE-HHHHHHHTS-TTSTTHHHHHGGG--GGGGGGGHHHHHHHHSEEEES-B-GGGEEEEEEPP--HHHIIIIISS----HHHHHHHHHHHHHHHHHHHHH-HHHHHHHHHHHHHHHHHHHHHHHHHHTT-

Sequence (207 aa):
MRLYHGTSSKHLPAILRDGILPRVATGEEGNWQGGWQSKPGLVFLTTVYPVYYATQAVSDGGEMVIIEVDSRKLDAVYPDDEYLARVLTDPNTPGVVEEKLPTLEPSRFRSLWQESLDQHGTVCCSSVSPDAIVRHRVLPDDAALWSWMGGDALPSLANYEACGHEYLAFIELFMDQGSGAALELIEQRIAKLRRLCNASSVASDEK

Foldseek 3Di:
DKKKAKAFPVCVVVCLVFNFAFCVVVVDDALDDALPGFDRQKDKIFLFQNLQNNVSRDDPPTWMKMWIFQPVQAPAKFAGLLLVLVVVDDPPDPPSSSVCSVVDDRVVRRVCRVVSCVQQRMIIGSTGGSVRTPDMDTADPDPLCCVPRHPPCDRDRVSCVVCVVVRNVLVVCCVPPNDVRSVVSSVVVVVVVVVVVVVVVVVVVVD

Radius of gyration: 18.33 Å; chains: 1; bounding box: 57×37×44 Å